Protein AF-A0A2P6NPF4-F1 (afdb_monomer_lite)

Sequence (353 aa):
FYSELFSVKCEAVARERENRRIGQKQPWHVKLVEGIIMFVGLVALVWFPLLILSSWAPNTPYYSNTSMVQIGFNTEYLWSGQTTNHVDSEAAVEDLRAMNVSTLLDSDSRQLIQRFWFDATSDTPWQPVNDGATSNITSLRTTITMARDGKLTAFPIITSSWDYRLDNVTINRFNQIIQNGYGRVAVNVVKKWVSVPTNGQITDAENPPAELLNATIYLTLQSRTVSVNNVTTGLRYWTLTDGADSTTGIKIFSFCTRVPIGFSAALASNGLVGLYLGIVLSIGRFLRLWVSAAISRIWLDDMPTVDKLMTMCEDIFIARQYNDLLLEEHLYNELIQLLRDPIRIIDITKKES

InterPro domains:
  IPR027272 Piezo family [PTHR13167] (1-351)
  IPR031334 Piezo non-specific cation channel, cap domain [PF12166] (100-350)
  IPR056770 Piezo, THU9 and anchor domain [PF24874] (2-54)

Organism: NCBI:txid1890364

Secondary structure (DSSP, 8-state):
-HHHHHHHHHHHHHHHHTTPPTTPPPPHHHHHHHHHHHHHHHHHHHHHHHHHHHHS--EEE---SEEEEEEEETTEEEEEEEE--EEETHHHHHHHHHTT-GGGS-TTGGGGEEEEE--SB-SS----S-TTGGG---EEEEEEEEE--TTT-S-SEEEEEEEEEPPHHHHHHHHHHHHHT-EEEEE----SEEEE-SSS--EE-SS--TTTTT--EEEEEEEEEEEETTEEEEEEEEEEEESS-SS---EEEEEEPEEE-THHHHHTTTHHHHHHHHHHHHHHHHHHHHHHHHHHHHHHHT-S--HHHHHHHHHHHHHHHTT-HHHHHHHHHHHHHHHH-HHHHHHHHSPP-

Radius of gyration: 41.21 Å; chains: 1; bounding box: 80×52×106 Å

Foldseek 3Di:
DLVLLVVLVVVLVVCVVVVDDPPDDDDPVVVVVVVVVVVVVLVCLLCVLVVCLVPVFPWAAFDFQKKKKFKDADPFTQAIWIDSAKDFAPVQLVVCVVVVNNVVDDPVQSRQKMKDFTWQWGPDFGDDPDPPVLPDRFKMKMKMWTATDPPQAPARIAIDIDIGGDDPVQSVVSSVCSVVQWDKGWDLHDQQEWEDERPRYIHGDDDDPPVPSDFTKMKIKDWDWDADPNDTDITIHITIAGPPDRGGTGMHMYGTDTGGDDPCSVCVPPNSVVVSCVSSVVVVVVVVVVVVVVVVCCLSNVQQASVVVSVLVVQLVVCVVVVVVVSNVVSVVVSVVCVVDSVSSNVVRDDDD

Structure (mmCIF, N/CA/C/O backbone):
data_AF-A0A2P6NPF4-F1
#
_entry.id   AF-A0A2P6NPF4-F1
#
loop_
_atom_site.group_PDB
_atom_site.id
_atom_site.type_symbol
_atom_site.label_atom_id
_atom_site.label_alt_id
_atom_site.label_comp_id
_atom_site.label_asym_id
_atom_site.label_entity_id
_atom_site.label_seq_id
_atom_site.pdbx_PDB_ins_code
_atom_site.Cartn_x
_atom_site.Cartn_y
_atom_site.Cartn_z
_atom_site.occupancy
_atom_site.B_iso_or_equiv
_atom_site.auth_seq_id
_atom_site.auth_comp_id
_atom_site.auth_asym_id
_atom_site.auth_atom_id
_atom_site.pdbx_PDB_model_num
ATOM 1 N N . PHE A 1 1 ? -24.527 14.353 44.025 1.00 84.81 1 PHE A N 1
ATOM 2 C CA . PHE A 1 1 ? -25.011 13.730 45.272 1.00 84.81 1 PHE A CA 1
ATOM 3 C C . PHE A 1 1 ? -26.498 13.430 45.172 1.00 84.81 1 PHE A C 1
ATOM 5 O O . PHE A 1 1 ? -26.816 12.263 45.036 1.00 84.81 1 PHE A O 1
ATOM 12 N N . TYR A 1 2 ? -27.385 14.434 45.092 1.00 88.50 2 TYR A N 1
ATOM 13 C CA . TYR A 1 2 ? -28.834 14.209 44.920 1.00 88.50 2 TYR A CA 1
ATOM 14 C C . TYR A 1 2 ? -29.197 13.260 43.759 1.00 88.50 2 TYR A C 1
ATOM 16 O O . TYR A 1 2 ? -30.029 12.382 43.927 1.00 88.50 2 TYR A O 1
ATOM 24 N N . SER A 1 3 ? -28.531 13.369 42.603 1.00 88.50 3 SER A N 1
ATOM 25 C CA . SER A 1 3 ? -28.753 12.464 41.459 1.00 88.50 3 SER A CA 1
ATOM 26 C C . SER A 1 3 ? -28.425 10.994 41.753 1.00 88.50 3 SER A C 1
ATOM 28 O O . SER A 1 3 ? -29.143 10.106 41.310 1.00 88.50 3 SER A O 1
ATOM 30 N N . GLU A 1 4 ? -27.351 10.741 42.503 1.00 89.06 4 GLU A N 1
ATOM 31 C CA . GLU A 1 4 ? -26.934 9.390 42.910 1.00 89.06 4 GLU A CA 1
ATOM 32 C C . GLU A 1 4 ? -27.927 8.839 43.933 1.00 89.06 4 GLU A C 1
ATOM 34 O O . GLU A 1 4 ? -28.444 7.738 43.794 1.00 89.06 4 GLU A O 1
ATOM 39 N N . LEU A 1 5 ? -28.285 9.683 44.901 1.00 90.00 5 LEU A N 1
ATOM 40 C CA . LEU A 1 5 ? -29.279 9.412 45.927 1.00 90.00 5 LEU A CA 1
ATOM 41 C C . LEU A 1 5 ? -30.638 9.016 45.325 1.00 90.00 5 LEU A C 1
ATOM 43 O O . LEU A 1 5 ? -31.280 8.057 45.754 1.00 90.00 5 LEU A O 1
ATOM 47 N N . PHE A 1 6 ? -31.042 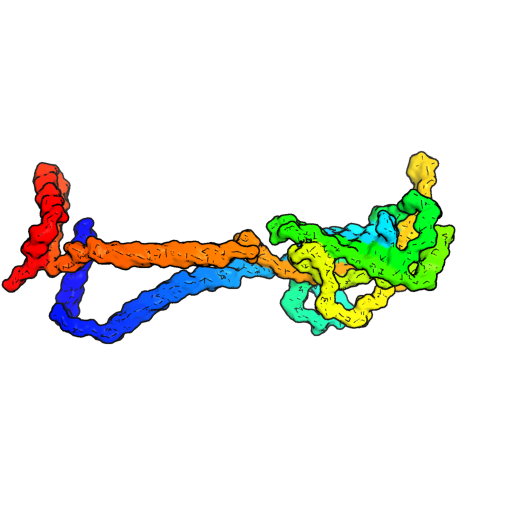9.733 44.277 1.00 91.19 6 PHE A N 1
ATOM 48 C CA . PHE A 1 6 ? -32.246 9.453 43.512 1.00 91.19 6 PHE A CA 1
ATOM 49 C C . PHE A 1 6 ? -32.154 8.118 42.763 1.00 91.19 6 PHE A C 1
ATOM 51 O O . PHE A 1 6 ? -33.113 7.350 42.789 1.00 91.19 6 PHE A O 1
ATOM 58 N N . SER A 1 7 ? -31.007 7.805 42.148 1.00 90.81 7 SER A N 1
ATOM 59 C CA . SER A 1 7 ? -30.781 6.506 41.497 1.00 90.81 7 SER A CA 1
ATOM 60 C C . SER A 1 7 ? -30.940 5.347 42.486 1.00 90.81 7 SER A C 1
ATOM 62 O O . SER A 1 7 ? -31.679 4.402 42.204 1.00 90.81 7 SER A O 1
ATOM 64 N N . VAL A 1 8 ? -30.340 5.455 43.679 1.00 90.12 8 VAL A N 1
ATOM 65 C CA . VAL A 1 8 ? -30.472 4.447 44.748 1.00 90.12 8 VAL A CA 1
ATOM 66 C C . VAL A 1 8 ? -31.928 4.320 45.204 1.00 90.12 8 VAL A C 1
ATOM 68 O O . VAL A 1 8 ? -32.435 3.208 45.361 1.00 90.12 8 VAL A O 1
ATOM 71 N N . LYS A 1 9 ? -32.656 5.436 45.352 1.00 90.69 9 LYS A N 1
ATOM 72 C CA . LYS A 1 9 ? -34.086 5.399 45.695 1.00 90.69 9 LYS A CA 1
ATOM 73 C C . LYS A 1 9 ? -34.925 4.725 44.609 1.00 90.69 9 LYS A C 1
ATOM 75 O O . LYS A 1 9 ? -35.793 3.913 44.929 1.00 90.69 9 LYS A O 1
ATOM 80 N N . CYS A 1 10 ? -34.677 5.021 43.335 1.00 90.44 10 CYS A N 1
ATOM 81 C CA . CYS A 1 10 ? -35.347 4.346 42.225 1.00 90.44 10 CYS A CA 1
ATOM 82 C C . CYS A 1 10 ? -35.093 2.836 42.249 1.00 90.44 10 CYS A C 1
ATOM 84 O O . CYS A 1 10 ? -36.029 2.064 42.041 1.00 90.44 10 CYS A O 1
ATOM 86 N N . GLU A 1 11 ? -33.864 2.412 42.542 1.00 87.88 11 GLU A N 1
ATOM 87 C CA . GLU A 1 11 ? -33.524 0.998 42.665 1.00 87.88 11 GLU A CA 1
ATOM 88 C C . GLU A 1 11 ? -34.214 0.339 43.870 1.00 87.88 11 GLU A C 1
ATOM 90 O O . GLU A 1 11 ? -34.773 -0.751 43.738 1.00 87.88 11 GLU A O 1
ATOM 95 N N . ALA A 1 12 ? -34.258 1.009 45.025 1.00 84.88 12 ALA A N 1
ATOM 96 C CA . ALA A 1 12 ? -34.979 0.531 46.204 1.00 84.88 12 ALA A CA 1
ATOM 97 C C . ALA A 1 12 ? -36.479 0.336 45.912 1.00 84.88 12 ALA A C 1
ATOM 99 O O . ALA A 1 12 ? -37.030 -0.734 46.175 1.00 84.88 12 ALA A O 1
ATOM 100 N N . VAL A 1 13 ? -37.120 1.321 45.274 1.00 87.50 13 VAL A N 1
ATOM 101 C CA . VAL A 1 13 ? -38.533 1.249 44.864 1.00 87.50 13 VAL A CA 1
ATOM 102 C C . VAL A 1 13 ? -38.763 0.154 43.817 1.00 87.50 13 VAL A C 1
ATOM 104 O O . VAL A 1 13 ? -39.783 -0.537 43.856 1.00 87.50 13 VAL A O 1
ATOM 107 N N . ALA A 1 14 ? -37.833 -0.040 42.878 1.00 86.38 14 ALA A N 1
ATOM 108 C CA . ALA A 1 14 ? -37.914 -1.125 41.903 1.00 86.38 14 ALA A CA 1
ATOM 109 C C . ALA A 1 14 ? -37.870 -2.500 42.592 1.00 86.38 14 ALA A C 1
ATOM 111 O O . ALA A 1 14 ? -38.716 -3.350 42.312 1.00 86.38 14 ALA A O 1
ATOM 112 N N . ARG A 1 15 ? -36.961 -2.694 43.560 1.00 82.38 15 ARG A N 1
ATOM 113 C CA . ARG A 1 15 ? -36.867 -3.931 44.359 1.00 82.38 15 ARG A CA 1
ATOM 114 C C . ARG A 1 15 ? -38.146 -4.199 45.164 1.00 82.38 15 ARG A C 1
ATOM 116 O O . ARG A 1 15 ? -38.573 -5.352 45.251 1.00 82.38 15 ARG A O 1
ATOM 123 N N . GLU A 1 16 ? -38.776 -3.157 45.712 1.00 83.44 16 GLU A N 1
ATOM 124 C CA . GLU A 1 16 ? -40.066 -3.268 46.410 1.00 83.44 16 GLU A CA 1
ATOM 125 C C . GLU A 1 16 ? -41.203 -3.682 45.468 1.00 83.44 16 GLU A C 1
ATOM 127 O O . GLU A 1 16 ? -41.960 -4.598 45.788 1.00 83.44 16 GLU A O 1
ATOM 132 N N . ARG A 1 17 ? -41.293 -3.080 44.274 1.00 85.12 17 ARG A N 1
ATOM 133 C CA . ARG A 1 17 ? -42.299 -3.447 43.258 1.00 85.12 17 ARG A CA 1
ATOM 134 C C . ARG A 1 17 ? -42.153 -4.886 42.776 1.00 85.12 17 ARG A C 1
ATOM 136 O O . ARG A 1 17 ? -43.154 -5.549 42.516 1.00 85.12 17 ARG A O 1
ATOM 143 N N . GLU A 1 18 ? -40.923 -5.377 42.676 1.00 81.00 18 GLU A N 1
ATOM 144 C CA . GLU A 1 18 ? -40.642 -6.767 42.315 1.00 81.00 18 GLU A CA 1
ATOM 145 C C . GLU A 1 18 ? -40.952 -7.765 43.449 1.00 81.00 18 GLU A C 1
ATOM 147 O O . GLU A 1 18 ? -40.857 -8.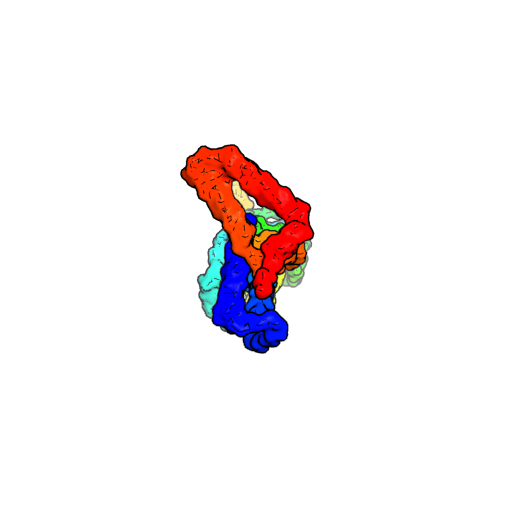975 43.233 1.00 81.00 18 GLU A O 1
ATOM 152 N N . ASN A 1 19 ? -41.337 -7.300 44.649 1.00 79.75 19 ASN A N 1
ATOM 153 C CA . ASN A 1 19 ? -41.603 -8.123 45.838 1.00 79.75 19 ASN A CA 1
ATOM 154 C C . ASN A 1 19 ? -40.461 -9.103 46.182 1.00 79.75 19 ASN A C 1
ATOM 156 O O . ASN A 1 19 ? -40.676 -10.156 46.800 1.00 79.75 19 ASN A O 1
ATOM 160 N N . ARG A 1 20 ? -39.222 -8.781 45.792 1.00 73.50 20 ARG A N 1
ATOM 161 C CA . ARG A 1 20 ? -38.070 -9.650 46.042 1.00 73.50 20 ARG A CA 1
ATOM 162 C C . ARG A 1 20 ? -37.523 -9.394 47.435 1.00 73.50 20 ARG A C 1
ATOM 164 O O . ARG A 1 20 ? -37.142 -8.281 47.782 1.00 73.50 20 ARG A O 1
ATOM 171 N N . ARG A 1 21 ? -37.453 -10.447 48.250 1.00 73.75 21 ARG A N 1
ATOM 172 C CA . ARG A 1 21 ? -36.830 -10.376 49.579 1.00 73.75 21 ARG A CA 1
ATOM 173 C C . ARG A 1 21 ? -35.310 -10.439 49.452 1.00 73.75 21 ARG A C 1
ATOM 175 O O . ARG A 1 21 ? -34.782 -11.196 48.633 1.00 73.75 21 ARG A O 1
ATOM 182 N N . ILE A 1 22 ? -34.614 -9.697 50.312 1.00 70.25 22 ILE A N 1
ATOM 183 C CA . ILE A 1 22 ? -33.157 -9.788 50.464 1.00 70.25 22 ILE A CA 1
ATOM 184 C C . ILE A 1 22 ? -32.799 -11.254 50.760 1.00 70.25 22 ILE A C 1
ATOM 186 O O . ILE A 1 22 ? -33.413 -11.889 51.616 1.00 70.25 22 ILE A O 1
ATOM 190 N N . GLY A 1 23 ? -31.859 -11.813 49.995 1.00 75.88 23 GLY A N 1
ATOM 191 C CA . GLY A 1 23 ? -31.456 -13.223 50.083 1.00 75.88 23 GLY A CA 1
ATOM 192 C C . GLY A 1 23 ? -32.152 -14.181 49.104 1.00 75.88 23 GLY A C 1
ATOM 193 O O . GLY A 1 23 ? -31.780 -15.351 49.038 1.00 75.88 23 GLY A O 1
ATOM 194 N N . GLN A 1 24 ? -33.120 -13.728 48.298 1.00 83.69 24 GLN A N 1
ATOM 195 C CA . GLN A 1 24 ? -33.714 -14.572 47.253 1.00 83.69 24 GLN A CA 1
ATOM 196 C C . GLN A 1 24 ? -32.767 -14.784 46.062 1.00 83.69 24 GLN A C 1
ATOM 198 O O . GLN A 1 24 ? -32.178 -13.843 45.525 1.00 83.69 24 GLN A O 1
ATOM 203 N N . LYS A 1 25 ? -32.686 -16.031 45.579 1.00 82.19 25 LYS A N 1
ATOM 204 C CA . LYS A 1 25 ? -31.874 -16.405 44.412 1.00 82.19 25 LYS A CA 1
ATOM 205 C C . LYS A 1 25 ? -32.274 -15.582 43.181 1.00 82.19 25 LYS A C 1
ATOM 207 O O . LYS A 1 25 ? -33.440 -15.552 42.798 1.00 82.19 25 LYS A O 1
ATOM 212 N N . GLN A 1 26 ? -31.296 -14.944 42.536 1.00 84.31 26 GLN A N 1
ATOM 213 C CA . GLN A 1 26 ? -31.484 -14.333 41.218 1.00 84.31 26 GLN A CA 1
ATOM 214 C C . GLN A 1 26 ? -31.850 -15.381 40.163 1.00 84.31 26 GLN A C 1
ATOM 216 O O . GLN A 1 26 ? -31.197 -16.432 40.106 1.00 84.31 26 GLN A O 1
ATOM 221 N N . PRO A 1 27 ? -32.876 -15.112 39.336 1.00 87.38 27 PRO A N 1
ATOM 222 C CA . PRO A 1 27 ? -33.282 -16.034 38.295 1.00 87.38 27 PRO A CA 1
ATOM 223 C C . PRO A 1 27 ? -32.150 -16.218 37.283 1.00 87.38 27 PRO A C 1
ATOM 225 O O . PRO A 1 27 ? -31.410 -15.290 36.958 1.00 87.38 27 PRO A O 1
ATOM 228 N N . TRP A 1 28 ? -32.000 -17.449 36.801 1.00 89.94 28 TRP A N 1
ATOM 229 C CA . TRP A 1 28 ? -30.848 -17.843 35.989 1.00 89.94 28 TRP A CA 1
ATOM 230 C C . TRP A 1 28 ? -30.770 -17.084 34.655 1.00 89.94 28 TRP A C 1
ATOM 232 O O . TRP A 1 28 ? -29.673 -16.760 34.210 1.00 89.94 28 TRP A O 1
ATOM 242 N N . HIS A 1 29 ? -31.919 -16.765 34.050 1.00 90.44 29 HIS A N 1
ATOM 243 C CA . HIS A 1 29 ? -31.984 -16.085 32.758 1.00 90.44 29 HIS A CA 1
ATOM 244 C C . HIS A 1 29 ? -31.467 -14.646 32.837 1.00 90.44 29 HIS A C 1
ATOM 246 O O . HIS A 1 29 ? -30.780 -14.220 31.921 1.00 90.44 29 HIS A O 1
ATOM 252 N N . VAL A 1 30 ? -31.707 -13.925 33.940 1.00 89.50 30 VAL A N 1
ATOM 253 C CA . VAL A 1 30 ? -31.175 -12.561 34.127 1.00 89.50 30 VAL A CA 1
ATOM 254 C C . VAL A 1 30 ? -29.649 -12.587 34.150 1.00 89.50 30 VAL A C 1
ATOM 256 O O . VAL A 1 30 ? -29.017 -11.844 33.409 1.00 89.50 30 VAL A O 1
ATOM 259 N N . LYS A 1 31 ? -29.056 -13.520 34.907 1.00 91.31 31 LYS A N 1
ATOM 260 C CA . LYS A 1 31 ? -27.593 -13.687 34.960 1.00 91.31 31 LYS A CA 1
ATOM 261 C C . LYS A 1 31 ? -27.002 -14.039 33.599 1.00 91.31 31 LYS A C 1
ATOM 263 O O . LYS A 1 31 ? -25.938 -13.550 33.235 1.00 91.31 31 LYS A O 1
ATOM 268 N N . LEU A 1 32 ? -27.686 -14.916 32.866 1.00 94.44 32 LEU A N 1
ATOM 269 C CA . LEU A 1 32 ? -27.259 -15.335 31.538 1.00 94.44 32 LEU A CA 1
ATOM 270 C C . LEU A 1 32 ? -27.321 -14.165 30.549 1.00 94.44 32 LEU A C 1
ATOM 272 O O . LEU A 1 32 ? -26.357 -13.936 29.830 1.00 94.44 32 LEU A O 1
ATOM 276 N N . VAL A 1 33 ? -28.420 -13.410 30.534 1.00 95.75 33 VAL A N 1
ATOM 277 C CA . VAL A 1 33 ? -28.603 -12.264 29.634 1.00 95.75 33 VAL A CA 1
ATOM 278 C C . VAL A 1 33 ? -27.583 -11.167 29.936 1.00 95.75 33 VAL A C 1
ATOM 280 O O . VAL A 1 33 ? -26.914 -10.709 29.016 1.00 95.75 33 VAL A O 1
ATOM 283 N N . GLU A 1 34 ? -27.402 -10.796 31.203 1.00 93.31 34 GLU A N 1
ATOM 284 C CA . GLU A 1 34 ? -26.420 -9.785 31.614 1.00 93.31 34 GLU A CA 1
ATOM 285 C C . GLU A 1 34 ? -24.989 -10.201 31.238 1.00 93.31 34 GLU A C 1
ATOM 287 O O . GLU A 1 34 ? -24.247 -9.430 30.624 1.00 93.31 34 GLU A O 1
ATOM 292 N N . GLY A 1 35 ? -24.625 -11.458 31.516 1.00 93.69 35 GLY A N 1
ATOM 293 C CA . GLY A 1 35 ? -23.322 -12.009 31.152 1.00 93.69 35 GLY A CA 1
ATOM 294 C C . GLY A 1 35 ? -23.091 -12.059 29.640 1.00 93.69 35 GLY A C 1
ATOM 295 O O . GLY A 1 35 ? -22.015 -11.685 29.177 1.00 93.69 35 GLY A O 1
ATOM 296 N N . ILE A 1 36 ? -24.096 -12.470 28.857 1.00 95.81 36 ILE A N 1
ATOM 297 C CA . ILE A 1 36 ? -24.011 -12.508 27.390 1.00 95.81 36 ILE A CA 1
ATOM 298 C C . ILE A 1 36 ? -23.879 -11.097 26.821 1.00 95.81 36 ILE A C 1
ATOM 300 O O . ILE A 1 36 ? -23.032 -10.885 25.958 1.00 95.81 36 ILE A O 1
ATOM 304 N N . ILE A 1 37 ? -24.666 -10.129 27.298 1.00 96.00 37 ILE A N 1
ATOM 305 C CA . ILE A 1 37 ? -24.588 -8.740 26.827 1.00 96.00 37 ILE A CA 1
ATOM 306 C C . ILE A 1 37 ? -23.194 -8.167 27.099 1.00 96.00 37 ILE A C 1
ATOM 308 O O . ILE A 1 37 ? -22.587 -7.592 26.196 1.00 96.00 37 ILE A O 1
ATOM 312 N N . MET A 1 38 ? -22.655 -8.370 28.306 1.00 92.50 38 MET A N 1
ATOM 313 C CA . MET A 1 38 ? -21.313 -7.897 28.653 1.00 92.50 38 MET A CA 1
ATOM 314 C C . MET A 1 38 ? -20.233 -8.576 27.800 1.00 92.50 38 MET A C 1
ATOM 316 O O . MET A 1 38 ? -19.356 -7.903 27.257 1.00 92.50 38 MET A O 1
ATOM 320 N N . PHE A 1 39 ? -20.331 -9.894 27.611 1.00 93.56 39 PHE A N 1
ATOM 321 C CA . PHE A 1 39 ? -19.387 -10.656 26.798 1.00 93.56 39 PHE A CA 1
ATOM 322 C C . PHE A 1 39 ? -19.419 -10.239 25.323 1.00 93.56 39 PHE A C 1
ATOM 324 O O . PHE A 1 39 ? -18.374 -9.957 24.742 1.00 93.56 39 PHE A O 1
ATOM 331 N N . VAL A 1 40 ? -20.607 -10.152 24.720 1.00 95.06 40 VAL A N 1
ATOM 332 C CA . VAL A 1 40 ? -20.777 -9.719 23.326 1.00 95.06 40 VAL A CA 1
ATOM 333 C C . VAL A 1 40 ? -20.305 -8.280 23.153 1.00 95.06 40 VAL A C 1
ATOM 335 O O . VAL A 1 40 ? -19.622 -7.994 22.175 1.00 95.06 40 VAL A O 1
ATOM 338 N N . GLY A 1 41 ? -20.592 -7.393 24.110 1.00 92.56 41 GLY A N 1
ATOM 339 C CA . GLY A 1 41 ? -20.083 -6.023 24.109 1.00 92.56 41 GLY A CA 1
ATOM 340 C C . GLY A 1 41 ? -18.554 -5.971 24.103 1.00 92.56 41 GLY A C 1
ATOM 341 O O . GLY A 1 41 ? -17.968 -5.249 23.300 1.00 92.56 41 GLY A O 1
ATOM 342 N N . LEU A 1 42 ? -17.895 -6.786 24.932 1.00 90.81 42 LEU A N 1
ATOM 343 C CA . LEU A 1 42 ? -16.434 -6.867 24.982 1.00 90.81 42 LEU A CA 1
ATOM 344 C C . LEU A 1 42 ? -15.845 -7.456 23.693 1.00 90.81 42 LEU A C 1
ATOM 346 O O . LEU A 1 42 ? -14.880 -6.912 23.159 1.00 90.81 42 LEU A O 1
ATOM 350 N N . VAL A 1 43 ? -16.432 -8.531 23.160 1.00 91.25 43 VAL A N 1
ATOM 351 C CA . VAL A 1 43 ? -15.995 -9.133 21.890 1.00 91.25 43 VAL A CA 1
ATOM 352 C C . VAL A 1 43 ? -16.155 -8.142 20.744 1.00 91.25 43 VAL A C 1
ATOM 354 O O . VAL A 1 43 ? -15.207 -7.937 19.988 1.00 91.25 43 VAL A O 1
ATOM 357 N N . ALA A 1 44 ? -17.313 -7.485 20.642 1.00 90.50 44 ALA A N 1
ATOM 358 C CA . ALA A 1 44 ? -17.565 -6.460 19.638 1.00 90.50 44 ALA A CA 1
ATOM 359 C C . ALA A 1 44 ? -16.537 -5.335 19.746 1.00 90.50 44 ALA A C 1
ATOM 361 O O . ALA A 1 44 ? -15.996 -4.906 18.739 1.00 90.50 44 ALA A O 1
ATOM 362 N N . LEU A 1 45 ? -16.189 -4.911 20.954 1.00 88.19 45 LEU A N 1
ATOM 363 C CA . LEU A 1 45 ? -15.211 -3.856 21.171 1.00 88.19 45 LEU A CA 1
ATOM 364 C C . LEU A 1 45 ? -13.791 -4.239 20.717 1.00 88.19 45 LEU A C 1
ATOM 366 O O . LEU A 1 45 ? -13.054 -3.387 20.225 1.00 88.19 45 LEU A O 1
ATOM 370 N N . VAL A 1 46 ? -13.408 -5.509 20.859 1.00 88.00 46 VAL A N 1
ATOM 371 C CA . VAL A 1 46 ? -12.108 -6.020 20.394 1.00 88.00 46 VAL A CA 1
ATOM 372 C C . VAL A 1 46 ? -12.113 -6.255 18.878 1.00 88.00 46 VAL A C 1
ATOM 374 O O . VAL A 1 46 ? -11.130 -5.967 18.201 1.00 88.00 46 VAL A O 1
ATOM 377 N N . TRP A 1 47 ? -13.217 -6.753 18.320 1.00 86.50 47 TRP A N 1
ATOM 378 C CA . TRP A 1 47 ? -13.312 -7.136 16.906 1.00 86.50 47 TRP A CA 1
ATOM 379 C C . TRP A 1 47 ? -13.696 -5.991 15.971 1.00 86.50 47 TRP A C 1
ATOM 381 O O . TRP A 1 47 ? -13.275 -5.975 14.817 1.00 86.50 47 TRP A O 1
ATOM 391 N N . PHE A 1 48 ? -14.479 -5.023 16.437 1.00 86.50 48 PHE A N 1
ATOM 392 C CA . PHE A 1 48 ? -14.953 -3.905 15.625 1.00 86.50 48 PHE A CA 1
ATOM 393 C C . PHE A 1 48 ? -13.806 -3.083 15.011 1.00 86.50 48 PHE A C 1
ATOM 395 O O . PHE A 1 48 ? -13.854 -2.829 13.806 1.00 86.50 48 PHE A O 1
ATOM 402 N N . PRO A 1 49 ? -12.723 -2.749 15.745 1.00 82.06 49 PRO A N 1
ATOM 403 C CA . PRO A 1 49 ? -11.551 -2.118 15.142 1.00 82.06 49 PRO A CA 1
ATOM 404 C C . PRO A 1 49 ? -10.910 -2.976 14.044 1.00 82.06 49 PRO A C 1
ATOM 406 O O . PRO A 1 49 ? -10.525 -2.451 13.004 1.00 82.06 49 PRO A O 1
ATOM 409 N N . LEU A 1 50 ? -10.834 -4.297 14.236 1.00 80.31 50 LEU A N 1
ATOM 410 C CA . LEU A 1 50 ? -10.291 -5.231 13.244 1.00 80.31 50 LEU A CA 1
ATOM 411 C C . LEU A 1 50 ? -11.133 -5.263 11.961 1.00 80.31 50 LEU A C 1
ATOM 413 O O . LEU A 1 50 ? -10.567 -5.228 10.872 1.00 80.31 50 LEU A O 1
ATOM 417 N N . LEU A 1 51 ? -12.464 -5.272 12.084 1.00 80.19 51 LEU A N 1
ATOM 418 C CA . LEU A 1 51 ? -13.385 -5.263 10.941 1.00 80.19 51 LEU A CA 1
ATOM 419 C C . LEU A 1 51 ? -13.284 -3.980 10.111 1.00 80.19 51 LEU A C 1
ATOM 421 O O . LEU A 1 51 ? -13.332 -4.028 8.881 1.00 80.19 51 LEU A O 1
ATOM 425 N N . ILE A 1 52 ? -13.122 -2.830 10.770 1.00 77.31 52 ILE A N 1
ATOM 426 C CA . ILE A 1 52 ? -12.921 -1.556 10.071 1.00 77.31 52 ILE A CA 1
ATOM 427 C C . ILE A 1 52 ? -11.576 -1.560 9.344 1.00 77.31 52 ILE A C 1
ATOM 429 O O . ILE A 1 52 ? -11.509 -1.173 8.180 1.00 77.31 52 ILE A O 1
ATOM 433 N N . LEU A 1 53 ? -10.510 -2.030 9.997 1.00 73.19 53 LEU A N 1
ATOM 434 C CA . LEU A 1 53 ? -9.174 -2.057 9.402 1.00 73.19 53 LEU A CA 1
ATOM 435 C C . LEU A 1 53 ? -9.072 -3.027 8.215 1.00 73.19 53 LEU A C 1
ATOM 437 O O . LEU A 1 53 ? -8.358 -2.723 7.263 1.00 73.19 53 LEU A O 1
ATOM 441 N N . SER A 1 54 ? -9.788 -4.157 8.234 1.00 70.94 54 SER A N 1
ATOM 442 C CA . SER A 1 54 ? -9.808 -5.098 7.106 1.00 70.94 54 SER A CA 1
ATOM 443 C C . SER A 1 54 ? -10.652 -4.610 5.926 1.00 70.94 54 SER A C 1
ATOM 445 O O . SER A 1 54 ? -10.337 -4.933 4.783 1.00 70.94 54 SER A O 1
ATOM 447 N N . SER A 1 55 ? -11.701 -3.823 6.184 1.00 68.12 55 SER A N 1
ATOM 448 C CA . SER A 1 55 ? -12.657 -3.393 5.153 1.00 68.12 55 SER A CA 1
ATOM 449 C C . SER A 1 55 ? -12.337 -2.020 4.543 1.00 68.12 55 SER A C 1
ATOM 451 O O . SER A 1 55 ? -12.779 -1.735 3.434 1.00 68.12 55 SER A O 1
ATOM 453 N N . TRP A 1 56 ? -11.576 -1.158 5.232 1.00 61.47 56 TRP A N 1
ATOM 454 C CA . TRP A 1 56 ? -11.296 0.227 4.802 1.00 61.47 56 TRP A CA 1
ATOM 455 C C . TRP A 1 56 ? -9.984 0.393 4.010 1.00 61.47 56 TRP A C 1
ATOM 457 O O . TRP A 1 56 ? -9.560 1.512 3.750 1.00 61.47 56 TRP A O 1
ATOM 467 N N . ALA A 1 57 ? -9.301 -0.676 3.601 1.00 64.88 57 ALA A N 1
ATOM 468 C CA . ALA A 1 57 ? -8.086 -0.560 2.787 1.00 64.88 57 ALA A CA 1
ATOM 469 C C . ALA A 1 57 ? -8.370 -0.920 1.316 1.00 64.88 57 ALA A C 1
ATOM 471 O O . ALA A 1 57 ? -8.045 -2.033 0.895 1.00 64.88 57 ALA A O 1
ATOM 472 N N . PRO A 1 58 ? -8.986 -0.025 0.511 1.00 64.31 58 PRO A N 1
ATOM 473 C CA . PRO A 1 58 ? -9.084 -0.253 -0.919 1.00 64.31 58 PRO A CA 1
ATOM 474 C C . PRO A 1 58 ? -7.665 -0.293 -1.482 1.00 64.31 58 PRO A C 1
ATOM 476 O O . PRO A 1 58 ? -6.914 0.680 -1.416 1.00 64.31 58 PRO A O 1
ATOM 479 N N . ASN A 1 59 ? -7.291 -1.452 -2.002 1.00 74.38 59 ASN A N 1
ATOM 480 C CA . ASN A 1 59 ? -6.016 -1.650 -2.660 1.00 74.38 59 ASN A CA 1
ATOM 481 C C . ASN A 1 59 ? -6.193 -1.261 -4.125 1.00 74.38 59 ASN A C 1
ATOM 483 O O . ASN A 1 59 ? -6.896 -1.948 -4.866 1.00 74.38 59 ASN A O 1
ATOM 487 N N . THR A 1 60 ? -5.576 -0.162 -4.546 1.00 78.38 60 THR A N 1
ATOM 488 C CA . THR A 1 60 ? -5.655 0.290 -5.938 1.00 78.38 60 THR A CA 1
ATOM 489 C C . THR A 1 60 ? -4.449 -0.192 -6.733 1.00 78.38 60 THR A C 1
ATOM 491 O O . THR A 1 60 ? -3.350 -0.269 -6.173 1.00 78.38 60 THR A O 1
ATOM 494 N N . PRO A 1 61 ? -4.616 -0.501 -8.032 1.00 83.31 61 PRO A N 1
ATOM 495 C CA . PRO A 1 61 ? -3.489 -0.733 -8.926 1.00 83.31 61 PRO A CA 1
ATOM 496 C C . PRO A 1 61 ? -2.520 0.449 -8.890 1.00 83.31 61 PRO A C 1
ATOM 498 O O . PRO A 1 61 ? -2.943 1.606 -8.929 1.00 83.31 61 PRO A O 1
ATOM 501 N N . TYR A 1 62 ? -1.225 0.160 -8.797 1.00 86.19 62 TYR A N 1
ATOM 502 C CA . TYR A 1 62 ? -0.190 1.185 -8.761 1.00 86.19 62 TYR A CA 1
ATOM 503 C C . TYR A 1 62 ? 0.559 1.253 -10.089 1.00 86.19 62 TYR A C 1
ATOM 505 O O . TYR A 1 62 ? 1.551 0.553 -10.312 1.00 86.19 62 TYR A O 1
ATOM 513 N N . TYR A 1 63 ? 0.040 2.089 -10.981 1.00 86.62 63 TYR A N 1
ATOM 514 C CA . TYR A 1 63 ? 0.550 2.255 -12.335 1.00 86.62 63 TYR A CA 1
ATOM 515 C C . TYR A 1 63 ? 1.803 3.130 -12.403 1.00 86.62 63 TYR A C 1
ATOM 517 O O . TYR A 1 63 ? 2.090 3.929 -11.507 1.00 86.62 63 TYR A O 1
ATOM 525 N N . SER A 1 64 ? 2.550 2.969 -13.494 1.00 88.25 64 SER A N 1
ATOM 526 C CA . SER A 1 64 ? 3.675 3.837 -13.834 1.00 88.25 64 SER A CA 1
ATOM 527 C C . SER A 1 64 ? 3.216 4.932 -14.785 1.00 88.25 64 SER A C 1
ATOM 529 O O . SER A 1 64 ? 2.469 4.678 -15.720 1.00 88.25 64 SER A O 1
ATOM 531 N N . ASN A 1 65 ? 3.669 6.160 -14.554 1.00 89.19 65 ASN A N 1
ATOM 532 C CA . ASN A 1 65 ? 3.318 7.300 -15.403 1.00 89.19 65 ASN A CA 1
ATOM 533 C C . ASN A 1 65 ? 4.248 7.386 -16.613 1.00 89.19 65 ASN A C 1
ATOM 535 O O . ASN A 1 65 ? 3.849 7.827 -17.690 1.00 89.19 65 ASN A O 1
ATOM 539 N N . THR A 1 66 ? 5.509 6.996 -16.421 1.00 89.94 66 THR A N 1
ATOM 540 C CA . THR A 1 66 ? 6.523 7.033 -17.470 1.00 89.94 66 THR A CA 1
ATOM 541 C C . THR A 1 66 ? 7.314 5.737 -17.489 1.00 89.94 66 THR A C 1
ATOM 543 O O . THR A 1 66 ? 7.578 5.122 -16.450 1.00 89.94 66 THR A O 1
ATOM 546 N N . SER A 1 67 ? 7.702 5.325 -18.690 1.00 92.38 67 SER A N 1
ATOM 547 C CA . SER A 1 67 ? 8.623 4.219 -18.898 1.00 92.38 67 SER A CA 1
ATOM 548 C C . SER A 1 67 ? 9.729 4.654 -19.848 1.00 92.38 67 SER A C 1
ATOM 550 O O . SER A 1 67 ? 9.497 5.390 -20.807 1.00 92.38 67 SER A O 1
ATOM 552 N N . MET A 1 68 ? 10.945 4.218 -19.557 1.00 92.62 68 MET A N 1
ATOM 553 C CA . MET A 1 68 ? 12.121 4.435 -20.377 1.00 92.62 68 MET A CA 1
ATOM 554 C C . MET A 1 68 ? 12.778 3.092 -20.640 1.00 92.62 68 MET A C 1
ATOM 556 O O . MET A 1 68 ? 13.012 2.315 -19.714 1.00 92.62 68 MET A O 1
ATOM 560 N N . VAL A 1 69 ? 13.096 2.833 -21.899 1.00 91.56 69 VAL A N 1
ATOM 561 C CA . VAL A 1 69 ? 13.790 1.623 -22.322 1.00 91.56 69 VAL A CA 1
ATOM 562 C C . VAL A 1 69 ? 15.048 2.050 -23.052 1.00 91.56 69 VAL A C 1
ATOM 564 O O . VAL A 1 69 ? 15.005 2.872 -23.963 1.00 91.56 69 VAL A O 1
ATOM 567 N N . GLN A 1 70 ? 16.178 1.497 -22.635 1.00 91.62 70 GLN A N 1
ATOM 568 C CA . GLN A 1 70 ? 17.484 1.803 -23.198 1.00 91.62 70 GLN A CA 1
ATOM 569 C C . GLN A 1 70 ? 18.162 0.503 -23.598 1.00 91.62 70 GLN A C 1
ATOM 571 O O . GLN A 1 70 ? 18.232 -0.431 -22.803 1.00 91.62 70 GLN A O 1
ATOM 576 N N . ILE A 1 71 ? 18.663 0.449 -24.826 1.00 90.12 71 ILE A N 1
ATOM 577 C CA . ILE A 1 71 ? 19.396 -0.692 -25.366 1.00 90.12 71 ILE A CA 1
ATOM 578 C C . ILE A 1 71 ? 20.772 -0.191 -25.756 1.00 90.12 71 ILE A C 1
ATOM 580 O O . ILE A 1 71 ? 20.907 0.758 -26.531 1.00 90.12 71 ILE A O 1
ATOM 584 N N . GLY A 1 72 ? 21.800 -0.831 -25.225 1.00 88.12 72 GLY A N 1
ATOM 585 C CA . GLY A 1 72 ? 23.169 -0.389 -25.405 1.00 88.12 72 GLY A CA 1
ATOM 586 C C . GLY A 1 72 ? 24.176 -1.512 -25.273 1.00 88.12 72 GLY A C 1
ATOM 587 O O . GLY A 1 72 ? 23.834 -2.664 -25.017 1.00 88.12 72 GLY A O 1
ATOM 588 N N . PHE A 1 73 ? 25.438 -1.154 -25.440 1.00 84.44 73 PHE A N 1
ATOM 589 C CA . PHE A 1 73 ? 26.580 -2.012 -25.157 1.00 84.44 73 PHE A CA 1
ATOM 590 C C . PHE A 1 73 ? 27.607 -1.191 -24.380 1.00 84.44 73 PHE A C 1
ATOM 592 O O . PHE A 1 73 ? 27.786 -0.002 -24.638 1.00 84.44 73 PHE A O 1
ATOM 599 N N . ASN A 1 74 ? 28.295 -1.819 -23.426 1.00 79.62 74 ASN A N 1
ATOM 600 C CA . ASN A 1 74 ? 29.251 -1.144 -22.545 1.00 79.62 74 ASN A CA 1
ATOM 601 C C . ASN A 1 74 ? 28.640 0.110 -21.879 1.00 79.62 74 ASN A C 1
ATOM 603 O O . ASN A 1 74 ? 27.794 -0.016 -20.995 1.00 79.62 74 ASN A O 1
ATOM 607 N N . THR A 1 75 ? 29.068 1.303 -22.298 1.00 75.69 75 THR A N 1
ATOM 608 C CA . THR A 1 75 ? 28.607 2.612 -21.805 1.00 75.69 75 THR A CA 1
ATOM 609 C C . THR A 1 75 ? 27.813 3.405 -22.846 1.00 75.69 75 THR A C 1
ATOM 611 O O . THR A 1 75 ? 27.411 4.531 -22.568 1.00 75.69 75 THR A O 1
ATOM 614 N N . GLU A 1 76 ? 27.610 2.857 -24.046 1.00 80.69 76 GLU A N 1
ATOM 615 C CA . GLU A 1 76 ? 26.917 3.525 -25.147 1.00 80.69 76 GLU A CA 1
ATOM 616 C C . GLU A 1 76 ? 25.495 2.988 -25.310 1.00 80.69 76 GLU A C 1
ATOM 618 O O . GLU A 1 76 ? 25.252 1.784 -25.212 1.00 80.69 76 GLU A O 1
ATOM 623 N N . TYR A 1 77 ? 24.559 3.882 -25.626 1.00 84.62 77 TYR A N 1
ATOM 624 C CA . TYR A 1 77 ? 23.186 3.522 -25.965 1.00 84.62 77 TYR A CA 1
ATOM 625 C C . TYR A 1 77 ? 23.008 3.557 -27.481 1.00 84.62 77 TYR A C 1
ATOM 627 O O . TYR A 1 77 ? 23.273 4.56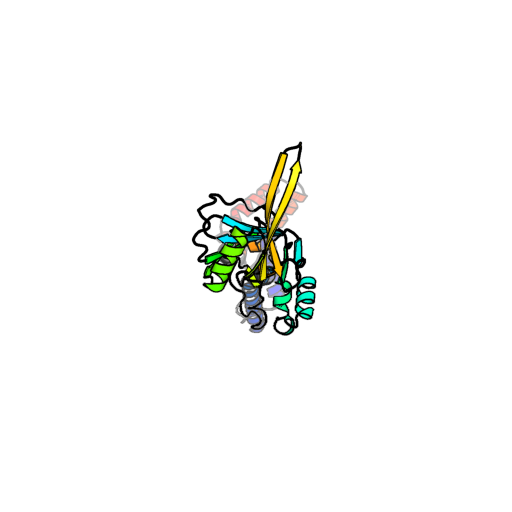7 -28.132 1.00 84.62 77 TYR A O 1
ATOM 635 N N . LEU A 1 78 ? 22.555 2.439 -28.041 1.00 86.44 78 LEU A N 1
ATOM 636 C CA . LEU A 1 78 ? 22.171 2.331 -29.445 1.00 86.44 78 LEU A CA 1
ATOM 637 C C . LEU A 1 78 ? 20.805 2.985 -29.652 1.00 86.44 78 LEU A C 1
ATOM 639 O O . LEU A 1 78 ? 20.627 3.791 -30.561 1.00 86.44 78 LEU A O 1
ATOM 643 N N . TRP A 1 79 ? 19.854 2.638 -28.785 1.00 89.75 79 TRP A N 1
ATOM 644 C CA . TRP A 1 79 ? 18.483 3.125 -28.827 1.00 89.75 79 TRP A CA 1
ATOM 645 C C . TRP A 1 79 ? 18.013 3.474 -27.417 1.00 89.75 79 TRP A C 1
ATOM 647 O O . TRP A 1 79 ? 18.254 2.726 -26.467 1.00 89.75 79 TRP A O 1
ATOM 657 N N . SER A 1 80 ? 17.333 4.606 -27.291 1.00 91.00 80 SER A N 1
ATOM 658 C CA . SER A 1 80 ? 16.668 5.038 -26.068 1.00 91.00 80 SER A CA 1
ATOM 659 C C . SER A 1 80 ? 15.291 5.559 -26.441 1.00 91.00 80 SER A C 1
ATOM 661 O O . SER A 1 80 ? 15.192 6.439 -27.292 1.00 91.00 80 SER A O 1
ATOM 663 N N . GLY A 1 81 ? 14.257 5.028 -25.800 1.00 90.88 81 GLY A N 1
ATOM 664 C CA . GLY A 1 81 ? 12.888 5.503 -25.946 1.00 90.88 81 GLY A CA 1
ATOM 665 C C . GLY A 1 81 ? 12.290 5.792 -24.581 1.00 90.88 81 GLY A C 1
ATOM 666 O O . GLY A 1 81 ? 12.249 4.910 -23.719 1.00 90.88 81 GLY A O 1
ATOM 667 N N . GLN A 1 82 ? 11.822 7.016 -24.380 1.00 91.94 82 GLN A N 1
ATOM 668 C CA . GLN A 1 82 ? 11.034 7.414 -23.227 1.00 91.94 82 GLN A CA 1
ATOM 669 C C . GLN A 1 82 ? 9.599 7.688 -23.662 1.00 91.94 82 GLN A C 1
ATOM 671 O O . GLN A 1 82 ? 9.339 8.399 -24.625 1.00 91.94 82 GLN A O 1
ATOM 676 N N . THR A 1 83 ? 8.646 7.142 -22.915 1.00 90.06 83 THR A N 1
ATOM 677 C CA . THR A 1 83 ? 7.229 7.299 -23.218 1.00 90.06 83 THR A CA 1
ATOM 678 C C . THR A 1 83 ? 6.436 7.633 -21.959 1.00 90.06 83 THR A C 1
ATOM 680 O O . THR A 1 83 ? 6.632 7.052 -20.889 1.00 90.06 83 THR A O 1
ATOM 683 N N . THR A 1 84 ? 5.534 8.602 -22.084 1.00 89.06 84 THR A N 1
ATOM 684 C CA . THR A 1 84 ? 4.462 8.897 -21.108 1.00 89.06 84 THR A CA 1
ATOM 685 C C . THR A 1 84 ? 3.141 8.265 -21.526 1.00 89.06 84 THR A C 1
ATOM 687 O O . THR A 1 84 ? 2.096 8.465 -20.917 1.00 89.06 84 THR A O 1
ATOM 690 N N . ASN A 1 85 ? 3.192 7.556 -22.635 1.00 86.06 85 ASN A N 1
ATOM 691 C CA . ASN A 1 85 ? 2.103 7.261 -23.515 1.00 86.06 85 ASN A CA 1
ATOM 692 C C . ASN A 1 85 ? 1.723 5.812 -23.157 1.00 86.06 85 ASN A C 1
ATOM 694 O O . ASN A 1 85 ? 2.411 4.853 -23.526 1.00 86.06 85 ASN A O 1
ATOM 698 N N . HIS A 1 86 ? 0.708 5.683 -22.294 1.00 88.38 86 HIS A N 1
ATOM 699 C CA . HIS A 1 86 ? 0.274 4.417 -21.701 1.00 88.38 86 HIS A CA 1
ATOM 700 C C . HIS A 1 86 ? -1.249 4.247 -21.696 1.00 88.38 86 HIS A C 1
ATOM 702 O O . HIS A 1 86 ? -2.006 5.215 -21.734 1.00 88.38 86 HIS A O 1
ATOM 708 N N . VAL A 1 87 ? -1.684 2.987 -21.729 1.00 87.56 87 VAL A N 1
ATOM 709 C CA . VAL A 1 87 ? -3.087 2.580 -21.603 1.00 87.56 87 VAL A CA 1
ATOM 710 C C . VAL A 1 87 ? -3.185 1.601 -20.443 1.00 87.56 87 VAL A C 1
ATOM 712 O O . VAL A 1 87 ? -2.394 0.657 -20.365 1.00 87.56 87 VAL A O 1
ATOM 715 N N . ASP A 1 88 ? -4.185 1.796 -19.591 1.00 84.44 88 ASP A N 1
ATOM 716 C CA . ASP A 1 88 ? -4.381 1.003 -18.381 1.00 84.44 88 ASP A CA 1
ATOM 717 C C . ASP A 1 88 ? -5.561 0.031 -18.511 1.00 84.44 88 ASP A C 1
ATOM 719 O O . ASP A 1 88 ? -6.543 0.293 -19.212 1.00 84.44 88 ASP A O 1
ATOM 723 N N . SER A 1 89 ? -5.487 -1.075 -17.765 1.00 79.62 89 SER A N 1
ATOM 724 C CA . SER A 1 89 ? -6.599 -1.984 -17.470 1.00 79.62 89 SER A CA 1
ATOM 725 C C . SER A 1 89 ? -7.319 -2.505 -18.726 1.00 79.62 89 SER A C 1
ATOM 727 O O . SER A 1 89 ? -6.726 -3.210 -19.543 1.00 79.62 89 SER A O 1
ATOM 729 N N . GLU A 1 90 ? -8.606 -2.192 -18.890 1.00 77.62 90 GLU A N 1
ATOM 730 C CA . GLU A 1 90 ? -9.509 -2.821 -19.855 1.00 77.62 90 GLU A CA 1
ATOM 731 C C . GLU A 1 90 ? -9.081 -2.614 -21.309 1.00 77.62 90 GLU A C 1
ATOM 733 O O . GLU A 1 90 ? -9.095 -3.565 -22.090 1.00 77.62 90 GLU A O 1
ATOM 738 N N . ALA A 1 91 ? -8.601 -1.420 -21.650 1.00 79.12 91 ALA A N 1
ATOM 739 C CA . ALA A 1 91 ? -8.129 -1.137 -22.999 1.00 79.12 91 ALA A CA 1
ATOM 740 C C . ALA A 1 91 ? -6.789 -1.840 -23.297 1.00 79.12 91 ALA A C 1
ATOM 742 O O . ALA A 1 91 ? -6.570 -2.290 -24.416 1.00 79.12 91 ALA A O 1
ATOM 743 N N . ALA A 1 92 ? -5.917 -2.042 -22.300 1.00 78.00 92 ALA A N 1
ATOM 744 C CA . ALA A 1 92 ? -4.726 -2.880 -22.475 1.00 78.00 92 ALA A CA 1
ATOM 745 C C . ALA A 1 92 ? -5.093 -4.370 -22.624 1.00 78.00 92 ALA A C 1
ATOM 747 O O . ALA A 1 92 ? -4.465 -5.093 -23.397 1.00 78.00 92 ALA A O 1
ATOM 748 N N . VAL A 1 93 ? -6.128 -4.829 -21.915 1.00 78.00 93 VAL A N 1
ATOM 749 C CA . VAL A 1 93 ? -6.644 -6.205 -21.996 1.00 78.00 93 VAL A CA 1
ATOM 750 C C . VAL A 1 93 ? -7.321 -6.487 -23.338 1.00 78.00 93 VAL A C 1
ATOM 752 O O . VAL A 1 93 ? -7.244 -7.615 -23.823 1.00 78.00 93 VAL A O 1
ATOM 755 N N . GLU A 1 94 ? -7.960 -5.502 -23.963 1.00 79.06 94 GLU A N 1
ATOM 756 C CA . GLU A 1 94 ? -8.553 -5.648 -25.297 1.00 79.06 94 GLU A CA 1
ATOM 757 C C . GLU A 1 94 ? -7.495 -5.977 -26.359 1.00 79.06 94 GLU A C 1
ATOM 759 O O . GLU A 1 94 ? -7.655 -6.914 -27.142 1.00 79.06 94 GLU A O 1
ATOM 764 N N . ASP A 1 95 ? -6.346 -5.309 -26.311 1.00 74.50 95 ASP A N 1
ATOM 765 C CA . ASP A 1 95 ? -5.217 -5.639 -27.178 1.00 74.50 95 ASP A CA 1
ATOM 766 C C . ASP A 1 95 ? -4.629 -7.029 -26.897 1.00 74.50 95 ASP A C 1
ATOM 768 O O . ASP A 1 95 ? -4.184 -7.722 -27.812 1.00 74.50 95 ASP A O 1
ATOM 772 N N . LEU A 1 96 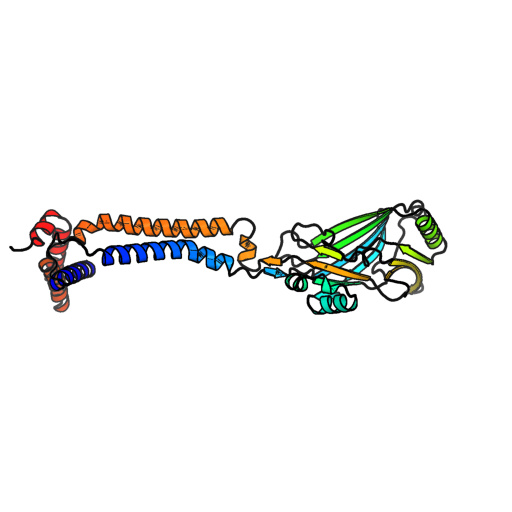? -4.672 -7.478 -25.641 1.00 74.12 96 LEU A N 1
ATOM 773 C CA . LEU A 1 96 ? -4.279 -8.839 -25.268 1.00 74.12 96 LEU A CA 1
ATOM 774 C C . LEU A 1 96 ? -5.275 -9.897 -25.756 1.00 74.12 96 LEU A C 1
ATOM 776 O O . LEU A 1 96 ? -4.870 -11.016 -26.085 1.00 74.12 96 LEU A O 1
ATOM 780 N N . ARG A 1 97 ? -6.568 -9.554 -25.828 1.00 73.12 97 ARG A N 1
ATOM 781 C CA . ARG A 1 97 ? -7.601 -10.396 -26.452 1.00 73.12 97 ARG A CA 1
ATOM 782 C C . ARG A 1 97 ? -7.337 -10.553 -27.940 1.00 73.12 97 ARG A C 1
ATOM 784 O O . ARG A 1 97 ? -7.402 -11.671 -28.436 1.00 73.12 97 ARG A O 1
ATOM 791 N N . ALA A 1 98 ? -6.959 -9.471 -28.621 1.00 70.31 98 ALA A N 1
ATOM 792 C CA . ALA A 1 98 ? -6.583 -9.519 -30.032 1.00 70.31 98 ALA A CA 1
ATOM 793 C C . ALA A 1 98 ? -5.356 -10.418 -30.296 1.00 70.31 98 ALA A C 1
ATOM 795 O O . ALA A 1 98 ? -5.228 -10.976 -31.382 1.00 70.31 98 ALA A O 1
ATOM 796 N N . MET A 1 99 ? -4.482 -10.604 -29.299 1.00 66.69 99 MET A N 1
ATOM 797 C CA . MET A 1 99 ? -3.322 -11.504 -29.364 1.00 66.69 99 MET A CA 1
ATOM 798 C C . MET A 1 99 ? -3.613 -12.948 -28.901 1.00 66.69 99 MET A C 1
ATOM 800 O O . MET A 1 99 ? -2.679 -13.737 -28.804 1.00 66.69 99 MET A O 1
ATOM 804 N N . ASN A 1 100 ? -4.869 -13.317 -28.605 1.00 67.31 100 ASN A N 1
ATOM 805 C CA . ASN A 1 100 ? -5.274 -14.625 -28.048 1.00 67.31 100 ASN A CA 1
ATOM 806 C C . ASN A 1 100 ? -4.617 -15.002 -26.699 1.00 67.31 100 ASN A C 1
ATOM 808 O O . ASN A 1 100 ? -4.602 -16.167 -26.311 1.00 67.31 100 ASN A O 1
ATOM 812 N N . VAL A 1 101 ? -4.113 -14.023 -25.944 1.00 64.31 101 VAL A N 1
ATOM 813 C CA . VAL A 1 101 ? -3.422 -14.238 -24.655 1.00 64.31 101 VAL A CA 1
ATOM 814 C C . VAL A 1 101 ? -4.359 -14.091 -23.457 1.00 64.31 101 VAL A C 1
ATOM 816 O O . VAL A 1 101 ? -4.112 -14.614 -22.371 1.00 64.31 101 VAL A O 1
ATOM 819 N N . SER A 1 102 ? -5.467 -13.376 -23.637 1.00 59.03 102 SER A N 1
ATOM 820 C CA . SER A 1 102 ? -6.367 -12.964 -22.556 1.00 59.03 102 SER A CA 1
ATOM 821 C C . SER A 1 102 ? -7.062 -14.102 -21.803 1.00 59.03 102 SER A C 1
ATOM 823 O O . SER A 1 102 ? -7.593 -13.873 -20.719 1.00 59.03 102 SER A O 1
ATOM 825 N N . THR A 1 103 ? -7.127 -15.300 -22.388 1.00 57.44 103 THR A N 1
ATOM 826 C CA . THR A 1 103 ? -7.760 -16.486 -21.786 1.00 57.44 103 THR A CA 1
ATOM 827 C C . THR A 1 103 ? -6.962 -17.049 -20.610 1.00 57.44 103 THR A C 1
ATOM 829 O O . THR A 1 103 ? -7.518 -17.800 -19.816 1.00 57.44 103 THR A O 1
ATOM 832 N N . LEU A 1 104 ? -5.695 -16.647 -20.466 1.00 55.91 104 LEU A N 1
ATOM 833 C CA . LEU A 1 104 ? -4.797 -17.063 -19.386 1.00 55.91 104 LEU A CA 1
ATOM 834 C C . LEU A 1 104 ? -4.809 -16.112 -18.176 1.00 55.91 104 LEU A C 1
ATOM 836 O O . LEU A 1 104 ? -4.169 -16.402 -17.169 1.00 55.91 104 LEU A O 1
ATOM 840 N N . LEU A 1 105 ? -5.514 -14.978 -18.260 1.00 66.31 105 LEU A N 1
ATOM 841 C CA . LEU A 1 105 ? -5.503 -13.937 -17.230 1.00 66.31 105 LEU A CA 1
ATOM 842 C C . LEU A 1 105 ? -6.768 -13.984 -16.367 1.00 66.31 105 LEU A C 1
ATOM 844 O O . LEU A 1 105 ? -7.884 -13.791 -16.872 1.00 66.31 105 LEU A O 1
ATOM 848 N N . ASP A 1 106 ? -6.573 -14.179 -15.059 1.00 69.81 106 ASP A N 1
ATOM 849 C CA . ASP A 1 106 ? -7.637 -14.104 -14.058 1.00 69.81 106 ASP A CA 1
ATOM 850 C C . ASP A 1 106 ? -8.289 -12.712 -14.044 1.00 69.81 106 ASP A C 1
ATOM 852 O O . ASP A 1 106 ? -7.674 -11.694 -14.376 1.00 69.81 106 ASP A O 1
ATOM 856 N N . SER A 1 107 ? -9.572 -12.674 -13.687 1.00 68.38 107 SER A N 1
ATOM 857 C CA . SER A 1 107 ? -10.393 -11.462 -13.659 1.00 68.38 107 SER A CA 1
ATOM 858 C C . SER A 1 107 ? -9.771 -10.353 -12.803 1.00 68.38 107 SER A C 1
ATOM 860 O O . SER A 1 107 ? -9.835 -9.185 -13.189 1.00 68.38 107 SER A O 1
ATOM 862 N N . ASP A 1 108 ? -9.093 -10.722 -11.715 1.00 67.50 108 ASP A N 1
ATOM 863 C CA . ASP A 1 108 ? -8.477 -9.791 -10.771 1.00 67.50 108 ASP A CA 1
ATOM 864 C C . ASP A 1 108 ? -7.152 -9.198 -11.294 1.00 67.50 108 ASP A C 1
ATOM 866 O O . ASP A 1 108 ? -6.843 -8.026 -11.064 1.00 67.50 108 ASP A O 1
ATOM 870 N N . SER A 1 109 ? -6.400 -9.968 -12.088 1.00 71.31 109 SER A N 1
ATOM 871 C CA . SER A 1 109 ? -5.145 -9.532 -12.718 1.00 71.31 109 SER A CA 1
ATOM 872 C C . SER A 1 109 ? -5.361 -8.564 -13.882 1.00 71.31 109 SER A C 1
ATOM 874 O O . SER A 1 109 ? -4.448 -7.827 -14.242 1.00 71.31 109 SER A O 1
ATOM 876 N N . ARG A 1 110 ? -6.564 -8.513 -14.467 1.00 75.25 110 ARG A N 1
ATOM 877 C CA . ARG A 1 110 ? -6.880 -7.609 -15.592 1.00 75.25 110 ARG A CA 1
ATOM 878 C C . ARG A 1 110 ? -6.742 -6.139 -15.223 1.00 75.25 110 ARG A C 1
ATOM 880 O O . ARG A 1 110 ? -6.280 -5.347 -16.034 1.00 75.25 110 ARG A O 1
ATOM 887 N N . GLN A 1 111 ? -7.090 -5.798 -13.985 1.00 79.12 111 GLN A N 1
ATOM 888 C CA . GLN A 1 111 ? -6.968 -4.439 -13.456 1.00 79.12 111 GLN A CA 1
ATOM 889 C C . GLN A 1 111 ? -5.528 -4.052 -13.112 1.00 79.12 111 GLN A C 1
ATOM 891 O O . GLN A 1 111 ? -5.291 -2.945 -12.655 1.00 79.12 111 GLN A O 1
ATOM 896 N N . LEU A 1 112 ? -4.570 -4.965 -13.249 1.00 84.62 112 LEU A N 1
ATOM 897 C CA . LEU A 1 112 ? -3.166 -4.727 -12.923 1.00 84.62 112 LEU A CA 1
ATOM 898 C C . LEU A 1 112 ? -2.301 -4.539 -14.162 1.00 84.62 112 LEU A C 1
ATOM 900 O O . LEU A 1 112 ? -1.107 -4.276 -14.045 1.00 84.62 112 LEU A O 1
ATOM 904 N N . ILE A 1 113 ? -2.889 -4.686 -15.344 1.00 86.19 113 ILE A N 1
ATOM 905 C CA . ILE A 1 113 ? -2.158 -4.628 -16.597 1.00 86.19 113 ILE A CA 1
ATOM 906 C C . ILE A 1 113 ? -2.100 -3.189 -17.071 1.00 86.19 113 ILE A C 1
ATOM 908 O O . ILE A 1 113 ? -3.106 -2.484 -17.131 1.00 86.19 113 ILE A O 1
ATOM 912 N N . GLN A 1 114 ? -0.905 -2.791 -17.466 1.00 89.56 114 GLN A N 1
ATOM 913 C CA . GLN A 1 114 ? -0.630 -1.527 -18.112 1.00 89.56 114 GLN A CA 1
ATOM 914 C C . GLN A 1 114 ? 0.189 -1.786 -19.371 1.00 89.56 114 GLN A C 1
ATOM 916 O O . GLN A 1 114 ? 1.053 -2.663 -19.395 1.00 89.56 114 GLN A O 1
ATOM 921 N N . ARG A 1 115 ? -0.063 -1.023 -20.432 1.00 89.06 115 ARG A N 1
ATOM 922 C CA . ARG A 1 115 ? 0.695 -1.116 -21.679 1.00 89.06 115 ARG A CA 1
ATOM 923 C C . ARG A 1 115 ? 1.332 0.219 -22.024 1.00 89.06 115 ARG A C 1
ATOM 925 O O . ARG A 1 115 ? 0.639 1.229 -22.096 1.00 89.06 115 ARG A O 1
ATOM 932 N N . PHE A 1 116 ? 2.614 0.174 -22.363 1.00 90.56 116 PHE A N 1
ATOM 933 C CA . PHE A 1 116 ? 3.381 1.292 -22.904 1.00 90.56 116 PHE A CA 1
ATOM 934 C C . PHE A 1 116 ? 3.642 1.103 -24.396 1.00 90.56 116 PHE A C 1
ATOM 936 O O . PHE A 1 116 ? 3.937 -0.014 -24.838 1.00 90.56 116 PHE A O 1
ATOM 943 N N . TRP A 1 117 ? 3.566 2.192 -25.163 1.00 89.06 117 TRP A N 1
ATOM 944 C CA . TRP A 1 117 ? 4.015 2.220 -26.554 1.00 89.06 117 TRP A CA 1
ATOM 945 C C . TRP A 1 117 ? 5.239 3.112 -26.712 1.00 89.06 117 TRP A C 1
ATOM 947 O O . TRP A 1 117 ? 5.292 4.227 -26.193 1.00 89.06 117 TRP A O 1
ATOM 957 N N . PHE A 1 118 ? 6.216 2.598 -27.445 1.00 90.06 118 PHE A N 1
ATOM 958 C CA . PHE A 1 118 ? 7.447 3.287 -27.790 1.00 90.06 118 PHE A CA 1
ATOM 959 C C . PHE A 1 118 ? 7.482 3.492 -29.292 1.00 90.06 118 PHE A C 1
ATOM 961 O O . PHE A 1 118 ? 7.147 2.576 -30.047 1.00 90.06 118 PHE A O 1
ATOM 968 N N . ASP A 1 119 ? 7.922 4.667 -29.719 1.00 89.25 119 ASP A N 1
ATOM 969 C CA . ASP A 1 119 ? 8.166 4.927 -31.129 1.00 89.25 119 ASP A CA 1
ATOM 970 C C . ASP A 1 119 ? 9.371 4.119 -31.621 1.00 89.25 119 ASP A C 1
ATOM 972 O O . ASP A 1 119 ? 10.268 3.750 -30.860 1.00 89.25 119 ASP A O 1
ATOM 976 N N . ALA A 1 120 ? 9.389 3.804 -32.917 1.00 88.00 120 ALA A N 1
ATOM 977 C CA . ALA A 1 120 ? 10.476 3.013 -33.483 1.00 88.00 120 ALA A CA 1
ATOM 978 C C . ALA A 1 120 ? 11.808 3.779 -33.471 1.00 88.00 120 ALA A C 1
ATOM 980 O O . ALA A 1 120 ? 12.879 3.190 -33.364 1.00 88.00 120 ALA A O 1
ATOM 981 N N . THR A 1 121 ? 11.777 5.102 -33.592 1.00 87.25 121 THR A N 1
ATOM 982 C CA . THR A 1 121 ? 12.976 5.945 -33.625 1.00 87.25 121 THR A CA 1
ATOM 983 C C . THR A 1 121 ? 13.523 6.206 -32.226 1.00 87.25 121 THR A C 1
ATOM 985 O O . THR A 1 121 ? 12.751 6.446 -31.309 1.00 87.25 121 THR A O 1
ATOM 988 N N . SER A 1 122 ? 14.849 6.173 -32.067 1.00 89.31 122 SER A N 1
ATOM 989 C CA . SER A 1 122 ? 15.511 6.577 -30.818 1.00 89.31 122 SER A CA 1
ATOM 990 C C . SER A 1 122 ? 15.338 8.078 -30.560 1.00 89.31 122 SER A C 1
ATOM 992 O O . SER A 1 122 ? 15.503 8.875 -31.486 1.00 89.31 122 SER A O 1
ATOM 994 N N . ASP A 1 123 ? 15.103 8.459 -29.305 1.00 86.75 123 ASP A N 1
ATOM 995 C CA . ASP A 1 123 ? 15.015 9.860 -28.864 1.00 86.75 123 ASP A CA 1
ATOM 996 C C . ASP A 1 123 ? 16.379 10.556 -28.899 1.00 86.75 123 ASP A C 1
ATOM 998 O O . ASP A 1 123 ? 16.491 11.757 -29.149 1.00 86.75 123 ASP A O 1
ATOM 1002 N N . THR A 1 124 ? 17.441 9.789 -28.649 1.00 85.38 124 THR A N 1
ATOM 1003 C CA . THR A 1 124 ? 18.818 10.280 -28.668 1.00 85.38 124 THR A CA 1
ATOM 1004 C C . THR A 1 124 ? 19.534 9.797 -29.928 1.00 85.38 124 THR A C 1
ATOM 1006 O O . THR A 1 124 ? 19.465 8.599 -30.235 1.00 85.38 124 THR A O 1
ATOM 1009 N N . PRO A 1 125 ? 20.257 10.676 -30.651 1.00 84.44 125 PRO A N 1
ATOM 1010 C CA . PRO A 1 125 ? 21.101 10.251 -31.759 1.00 84.44 125 PRO A CA 1
ATOM 1011 C C . PRO A 1 125 ? 22.261 9.399 -31.238 1.00 84.44 125 PRO A C 1
ATOM 1013 O O . PRO A 1 125 ? 22.759 9.609 -30.132 1.00 84.44 125 PRO A O 1
ATOM 1016 N N . TRP A 1 126 ? 22.716 8.453 -32.054 1.00 84.12 126 TRP A N 1
ATOM 1017 C CA . TRP A 1 126 ? 23.862 7.627 -31.707 1.00 84.12 126 TRP A CA 1
ATOM 1018 C C . TRP A 1 126 ? 25.154 8.387 -32.009 1.00 84.12 126 TRP A C 1
ATOM 1020 O O . TRP A 1 126 ? 25.446 8.720 -33.160 1.00 84.12 126 TRP A O 1
ATOM 1030 N N . GLN A 1 127 ? 25.917 8.668 -30.955 1.00 75.88 127 GLN A N 1
ATOM 1031 C CA . GLN A 1 127 ? 27.226 9.308 -31.023 1.00 75.88 127 GLN A CA 1
ATOM 1032 C C . GLN A 1 127 ? 28.268 8.332 -30.462 1.00 75.88 127 GLN A C 1
ATOM 1034 O O . GLN A 1 127 ? 28.356 8.197 -29.240 1.00 75.88 127 GLN A O 1
ATOM 1039 N N . PRO A 1 128 ? 29.022 7.615 -31.315 1.00 71.38 128 PRO A N 1
ATOM 1040 C CA . PRO A 1 128 ? 30.082 6.736 -30.835 1.00 71.38 128 PRO A CA 1
ATOM 1041 C C . PRO A 1 128 ? 31.180 7.573 -30.168 1.00 71.38 128 PRO A C 1
ATOM 1043 O O . PRO A 1 128 ? 31.638 8.566 -30.733 1.00 71.38 128 PRO A O 1
ATOM 1046 N N . VAL A 1 129 ? 31.598 7.187 -28.959 1.00 62.78 129 VAL A N 1
ATOM 1047 C CA . VAL A 1 129 ? 32.551 7.968 -28.146 1.00 62.78 129 VAL A CA 1
ATOM 1048 C C . VAL A 1 129 ? 33.970 7.875 -28.712 1.00 62.78 129 VAL A C 1
ATOM 1050 O O . VAL A 1 129 ? 34.751 8.807 -28.564 1.00 62.78 129 VAL A O 1
ATOM 1053 N N . ASN A 1 130 ? 34.298 6.781 -29.406 1.00 62.16 130 ASN A N 1
ATOM 1054 C CA . ASN A 1 130 ? 35.550 6.611 -30.141 1.00 62.16 130 ASN A CA 1
ATOM 1055 C C . ASN A 1 130 ? 35.294 5.782 -31.410 1.00 62.16 130 ASN A C 1
ATOM 1057 O O . ASN A 1 130 ? 34.812 4.654 -31.306 1.00 62.16 130 ASN A O 1
ATOM 1061 N N . ASP A 1 131 ? 35.713 6.263 -32.586 1.00 53.41 131 ASP A N 1
ATOM 1062 C CA . ASP A 1 131 ? 35.602 5.528 -33.866 1.00 53.41 131 ASP A CA 1
ATOM 1063 C C . ASP A 1 131 ? 36.314 4.149 -33.859 1.00 53.41 131 ASP A C 1
ATOM 1065 O O . ASP A 1 131 ? 36.061 3.314 -34.725 1.00 53.41 131 ASP A O 1
ATOM 1069 N N . GLY A 1 132 ? 37.169 3.873 -32.860 1.00 52.97 132 GLY A N 1
ATOM 1070 C CA . GLY A 1 132 ? 37.870 2.594 -32.657 1.00 52.97 132 GLY A CA 1
ATOM 1071 C C . GLY A 1 132 ? 37.328 1.673 -31.545 1.00 52.97 132 GLY A C 1
ATOM 1072 O O . GLY A 1 132 ? 37.823 0.554 -31.396 1.00 52.97 132 GLY A O 1
ATOM 1073 N N . ALA A 1 133 ? 36.324 2.093 -30.760 1.00 48.25 133 ALA A N 1
ATOM 1074 C CA . ALA A 1 133 ? 35.738 1.276 -29.677 1.00 48.25 133 ALA A CA 1
ATOM 1075 C C . ALA A 1 133 ? 34.642 0.297 -30.158 1.00 48.25 133 ALA A C 1
ATOM 1077 O O . ALA A 1 133 ? 34.093 -0.478 -29.378 1.00 48.25 133 ALA A O 1
ATOM 1078 N N . THR A 1 134 ? 34.372 0.279 -31.463 1.00 51.88 134 THR A N 1
ATOM 1079 C CA . THR A 1 134 ? 33.432 -0.607 -32.172 1.00 51.88 134 THR A CA 1
ATOM 1080 C C . THR A 1 134 ? 33.930 -2.053 -32.324 1.00 51.88 134 THR A C 1
ATOM 1082 O O . THR A 1 134 ? 33.283 -2.864 -32.980 1.00 51.88 134 THR A O 1
ATOM 1085 N N . SER A 1 135 ? 35.066 -2.413 -31.716 1.00 51.78 135 SER A N 1
ATOM 1086 C CA . SER A 1 135 ? 35.774 -3.673 -31.978 1.00 51.78 135 SER A CA 1
ATOM 1087 C C . SER A 1 135 ? 35.345 -4.881 -31.136 1.00 51.78 135 SER A C 1
ATOM 1089 O O . SER A 1 135 ? 35.905 -5.957 -31.337 1.00 51.78 135 SER A O 1
ATOM 1091 N N . ASN A 1 136 ? 34.359 -4.784 -30.232 1.00 65.81 136 ASN A N 1
ATOM 1092 C CA . ASN A 1 136 ? 33.870 -5.988 -29.539 1.00 65.81 136 ASN A CA 1
ATOM 1093 C C . ASN A 1 136 ? 32.469 -5.847 -28.909 1.00 65.81 136 ASN A C 1
ATOM 1095 O O . ASN A 1 136 ? 32.307 -5.893 -27.687 1.00 65.81 136 ASN A O 1
ATOM 1099 N N . ILE A 1 137 ? 31.425 -5.699 -29.732 1.00 73.81 137 ILE A N 1
ATOM 1100 C CA . ILE A 1 137 ? 30.042 -5.858 -29.249 1.00 73.81 137 ILE A CA 1
ATOM 1101 C C . ILE A 1 137 ? 29.825 -7.347 -28.940 1.00 73.81 137 ILE A C 1
ATOM 1103 O O . ILE A 1 137 ? 29.561 -8.143 -29.833 1.00 73.81 137 ILE A O 1
ATOM 1107 N N . THR A 1 138 ? 29.980 -7.738 -27.676 1.00 80.69 138 THR A N 1
ATOM 1108 C CA . THR A 1 138 ? 29.830 -9.139 -27.224 1.00 80.69 138 THR A CA 1
ATOM 1109 C C . THR A 1 138 ? 28.493 -9.397 -26.536 1.00 80.69 138 THR A C 1
ATOM 1111 O O . THR A 1 138 ? 27.963 -10.511 -26.571 1.00 80.69 138 THR A O 1
ATOM 1114 N N . SER A 1 139 ? 27.934 -8.363 -25.914 1.00 85.81 139 SER A N 1
ATOM 1115 C CA . SER A 1 139 ? 26.651 -8.407 -25.228 1.00 85.81 139 SER A CA 1
ATOM 1116 C C . SER A 1 139 ? 25.908 -7.088 -25.393 1.00 85.81 139 SER A C 1
ATOM 1118 O O . SER A 1 139 ? 26.521 -6.033 -25.570 1.00 85.81 139 SER A O 1
ATOM 1120 N N . LEU A 1 140 ? 24.582 -7.174 -25.360 1.00 87.38 140 LEU A N 1
ATOM 1121 C CA . LEU A 1 140 ? 23.685 -6.029 -25.317 1.00 87.38 140 LEU A CA 1
ATOM 1122 C C . LEU A 1 140 ? 23.016 -5.976 -23.955 1.00 87.38 140 LEU A C 1
ATOM 1124 O O . LEU A 1 140 ? 22.498 -6.982 -23.472 1.00 87.38 140 LEU A O 1
ATOM 1128 N N . ARG A 1 141 ? 23.006 -4.785 -23.370 1.00 90.00 141 ARG A N 1
ATOM 1129 C CA . ARG A 1 141 ? 22.294 -4.476 -22.142 1.00 90.00 141 ARG A CA 1
ATOM 1130 C C . ARG A 1 141 ? 20.995 -3.775 -22.488 1.00 90.00 141 ARG A C 1
ATOM 1132 O O . ARG A 1 141 ? 21.017 -2.734 -23.145 1.00 90.00 141 ARG A O 1
ATOM 1139 N N . THR A 1 142 ? 19.890 -4.309 -21.990 1.00 90.38 142 THR A N 1
ATOM 1140 C CA . THR A 1 142 ? 18.590 -3.641 -22.023 1.00 90.38 142 THR A CA 1
ATOM 1141 C C . THR A 1 142 ? 18.229 -3.213 -20.619 1.00 90.38 142 THR A C 1
ATOM 1143 O O . THR A 1 142 ? 18.104 -4.053 -19.731 1.00 90.38 142 THR A O 1
ATOM 1146 N N . THR A 1 143 ? 18.041 -1.917 -20.423 1.00 91.12 143 THR A N 1
ATOM 1147 C CA . THR A 1 143 ? 17.618 -1.327 -19.158 1.00 91.12 143 THR A CA 1
ATOM 1148 C C . THR A 1 143 ? 16.205 -0.799 -19.315 1.00 91.12 143 THR A C 1
ATOM 1150 O O . THR A 1 143 ? 15.945 0.016 -20.199 1.00 91.12 143 THR A O 1
ATOM 1153 N N . ILE A 1 144 ? 15.294 -1.252 -18.459 1.00 91.31 144 ILE A N 1
ATOM 1154 C CA . ILE A 1 144 ? 13.937 -0.719 -18.368 1.00 91.31 144 ILE A CA 1
ATOM 1155 C C . ILE A 1 144 ? 13.837 0.032 -17.050 1.00 91.31 144 ILE A C 1
ATOM 1157 O O . ILE A 1 144 ? 14.112 -0.520 -15.985 1.00 91.31 144 ILE A O 1
ATOM 1161 N N . THR A 1 145 ? 13.439 1.293 -17.138 1.00 91.38 145 THR A N 1
ATOM 1162 C CA . THR A 1 145 ? 13.127 2.143 -15.996 1.00 91.38 145 THR A CA 1
ATOM 1163 C C . THR A 1 145 ? 11.655 2.510 -16.050 1.00 91.38 145 THR A C 1
ATOM 1165 O O . THR A 1 145 ? 11.142 2.894 -17.098 1.00 91.38 145 THR A O 1
ATOM 1168 N N . MET A 1 146 ? 10.962 2.402 -14.926 1.00 91.12 146 MET A N 1
ATOM 1169 C CA . MET A 1 146 ? 9.579 2.842 -14.783 1.00 91.12 146 MET A CA 1
ATOM 1170 C C . MET A 1 146 ? 9.470 3.794 -13.603 1.00 91.12 146 MET A C 1
ATOM 1172 O O . MET A 1 146 ? 10.000 3.514 -12.526 1.00 91.12 146 MET A O 1
ATOM 1176 N N . ALA A 1 147 ? 8.799 4.924 -13.812 1.00 89.81 147 ALA A N 1
ATOM 1177 C CA . ALA A 1 147 ? 8.562 5.913 -12.773 1.00 89.81 147 ALA A CA 1
ATOM 1178 C C . ALA A 1 147 ? 7.074 5.977 -12.420 1.00 89.81 147 ALA A C 1
ATOM 1180 O O . ALA A 1 147 ? 6.202 6.096 -13.284 1.00 89.81 147 ALA A O 1
ATOM 1181 N N . ARG A 1 148 ? 6.807 5.920 -11.120 1.00 86.88 148 ARG A N 1
ATOM 1182 C CA . ARG A 1 148 ? 5.490 5.952 -10.482 1.00 86.88 148 ARG A CA 1
ATOM 1183 C C . ARG A 1 148 ? 5.382 7.180 -9.573 1.00 86.88 148 ARG A C 1
ATOM 1185 O O . ARG A 1 148 ? 6.356 7.909 -9.380 1.00 86.88 148 ARG A O 1
ATOM 1192 N N . ASP A 1 149 ? 4.201 7.422 -9.011 1.00 79.00 149 ASP A N 1
ATOM 1193 C CA . ASP A 1 149 ? 3.974 8.562 -8.116 1.00 79.00 149 ASP A CA 1
ATOM 1194 C C . ASP A 1 149 ? 4.767 8.447 -6.793 1.00 79.00 149 ASP A C 1
ATOM 1196 O O . ASP A 1 149 ? 4.555 7.552 -5.979 1.00 79.00 149 ASP A O 1
ATOM 1200 N N . GLY A 1 150 ? 5.641 9.425 -6.533 1.00 71.81 150 GLY A N 1
ATOM 1201 C CA . GLY A 1 150 ? 6.490 9.539 -5.338 1.00 71.81 150 GLY A CA 1
ATOM 1202 C C . GLY A 1 150 ? 5.784 9.427 -3.987 1.00 71.81 150 GLY A C 1
ATOM 1203 O O . GLY A 1 150 ? 6.431 9.148 -2.982 1.00 71.81 150 GLY A O 1
ATOM 1204 N N . LYS A 1 151 ? 4.470 9.657 -3.937 1.00 69.25 151 LYS A N 1
ATOM 1205 C CA . LYS A 1 151 ? 3.716 9.753 -2.681 1.00 69.25 151 LYS A CA 1
ATOM 1206 C C . LYS A 1 151 ? 3.331 8.408 -2.067 1.00 69.25 151 LYS A C 1
ATOM 1208 O O . LYS A 1 151 ? 3.033 8.365 -0.876 1.00 69.25 151 LYS A O 1
ATOM 1213 N N . LEU A 1 152 ? 3.297 7.335 -2.857 1.00 66.69 152 LEU A N 1
ATOM 1214 C CA . LEU A 1 152 ? 2.675 6.069 -2.447 1.00 66.69 152 LEU A CA 1
ATOM 1215 C C . LEU A 1 152 ? 3.679 4.995 -2.016 1.00 66.69 152 LEU A C 1
ATOM 1217 O O . LEU A 1 152 ? 3.307 4.059 -1.313 1.00 66.69 152 LEU A O 1
ATOM 1221 N N . THR A 1 153 ? 4.949 5.111 -2.409 1.00 69.56 153 THR A N 1
ATOM 1222 C CA . THR A 1 153 ? 5.965 4.082 -2.140 1.00 69.56 153 THR A CA 1
ATOM 1223 C C . THR A 1 153 ? 7.349 4.671 -1.921 1.00 69.56 153 THR A C 1
ATOM 1225 O O . THR A 1 153 ? 7.702 5.657 -2.559 1.00 69.56 153 THR A O 1
ATOM 1228 N N . ALA A 1 154 ? 8.178 3.983 -1.131 1.00 65.50 154 ALA A N 1
ATOM 1229 C CA . ALA A 1 154 ? 9.586 4.337 -0.925 1.00 65.50 154 ALA A CA 1
ATOM 1230 C C . ALA A 1 154 ? 10.449 4.255 -2.205 1.00 65.50 154 ALA A C 1
ATOM 1232 O O . ALA A 1 154 ? 11.473 4.927 -2.287 1.00 65.50 154 ALA A O 1
ATOM 1233 N N . PHE A 1 155 ? 10.027 3.470 -3.208 1.00 76.06 155 PHE A N 1
ATOM 1234 C CA . PHE A 1 155 ? 10.723 3.295 -4.491 1.00 76.06 155 PHE A CA 1
ATOM 1235 C C . PHE A 1 155 ? 9.831 3.720 -5.668 1.00 76.06 155 PHE A C 1
ATOM 1237 O O . PHE A 1 155 ? 9.197 2.874 -6.314 1.00 76.06 155 PHE A O 1
ATOM 1244 N N . PRO A 1 156 ? 9.727 5.032 -5.944 1.00 80.31 156 PRO A N 1
ATOM 1245 C CA . PRO A 1 156 ? 8.901 5.522 -7.041 1.00 80.31 156 PRO A CA 1
ATOM 1246 C C . PRO A 1 156 ? 9.520 5.267 -8.412 1.00 80.31 156 PRO A C 1
ATOM 1248 O O . PRO A 1 156 ? 8.786 5.045 -9.368 1.00 80.31 156 PRO A O 1
ATOM 1251 N N . ILE A 1 157 ? 10.850 5.244 -8.509 1.00 86.81 157 ILE A N 1
ATOM 1252 C CA . ILE A 1 157 ? 11.570 4.890 -9.732 1.00 86.81 157 ILE A CA 1
ATOM 1253 C C . ILE A 1 157 ? 12.152 3.497 -9.540 1.00 86.81 157 ILE A C 1
ATOM 1255 O O . ILE A 1 157 ? 12.847 3.244 -8.555 1.00 86.81 157 ILE A O 1
ATOM 1259 N N . ILE A 1 158 ? 11.855 2.603 -10.476 1.00 88.88 158 ILE A N 1
ATOM 1260 C CA . ILE A 1 158 ? 12.372 1.240 -10.497 1.00 88.88 158 ILE A CA 1
ATOM 1261 C C . ILE A 1 158 ? 13.130 1.038 -11.798 1.00 88.88 158 ILE A C 1
ATOM 1263 O O . ILE A 1 158 ? 12.595 1.317 -12.869 1.00 88.88 158 ILE A O 1
ATOM 1267 N N . THR A 1 159 ? 14.340 0.496 -11.701 1.00 90.81 159 THR A N 1
ATOM 1268 C CA . THR A 1 159 ? 15.176 0.176 -12.854 1.00 90.81 159 THR A CA 1
ATOM 1269 C C . THR A 1 159 ? 15.662 -1.263 -12.764 1.00 90.81 159 THR A C 1
ATOM 1271 O O . THR A 1 159 ? 16.169 -1.678 -11.723 1.00 90.81 159 THR A O 1
ATOM 1274 N N . SER A 1 160 ? 15.556 -1.998 -13.870 1.00 91.38 160 SER A N 1
ATOM 1275 C CA . SER A 1 160 ? 16.198 -3.304 -14.036 1.00 91.38 160 SER A CA 1
ATOM 1276 C C . SER A 1 160 ? 16.933 -3.370 -15.364 1.00 91.38 160 SER A C 1
ATOM 1278 O O . SER A 1 160 ? 16.471 -2.833 -16.373 1.00 91.38 160 SER A O 1
ATOM 1280 N N . SER A 1 161 ? 18.067 -4.065 -15.357 1.00 90.56 161 SER A N 1
ATOM 1281 C CA . SER A 1 161 ? 18.900 -4.283 -16.535 1.00 90.56 161 SER A CA 1
ATOM 1282 C C . SER A 1 161 ? 19.089 -5.773 -16.786 1.00 90.56 161 SER A C 1
ATOM 1284 O O . SER A 1 161 ? 19.333 -6.538 -15.854 1.00 90.56 161 SER A O 1
ATOM 1286 N N . TRP A 1 162 ? 19.017 -6.170 -18.052 1.00 88.00 162 TRP A N 1
ATOM 1287 C CA . TRP A 1 162 ? 19.294 -7.527 -18.514 1.00 88.00 162 TRP A CA 1
ATOM 1288 C C . TRP A 1 162 ? 20.407 -7.503 -19.550 1.00 88.00 162 TRP A C 1
ATOM 1290 O O . TRP A 1 162 ? 20.347 -6.733 -20.509 1.00 88.00 162 TRP A O 1
ATOM 1300 N N . ASP A 1 163 ? 21.392 -8.374 -19.356 1.00 89.00 163 ASP A N 1
ATOM 1301 C CA . ASP A 1 163 ? 22.517 -8.547 -20.266 1.00 89.00 163 ASP A CA 1
ATOM 1302 C C . ASP A 1 163 ? 22.292 -9.789 -21.134 1.00 89.00 163 ASP A C 1
ATOM 1304 O O . ASP A 1 163 ? 22.112 -10.901 -20.635 1.00 89.00 163 ASP A O 1
ATOM 1308 N N . TYR A 1 164 ? 22.316 -9.596 -22.447 1.00 87.31 164 TYR A N 1
ATOM 1309 C CA . TYR A 1 164 ? 22.117 -10.638 -23.445 1.00 87.31 164 TYR A CA 1
ATOM 1310 C C . TYR A 1 164 ? 23.400 -10.842 -24.230 1.00 87.31 164 TYR A C 1
ATOM 1312 O O . TYR A 1 164 ? 23.923 -9.918 -24.857 1.00 87.31 164 TYR A O 1
ATOM 1320 N N . ARG A 1 165 ? 23.900 -12.073 -24.236 1.00 87.38 165 ARG A N 1
ATOM 1321 C CA . ARG A 1 165 ? 25.064 -12.436 -25.040 1.00 87.38 165 ARG A CA 1
ATOM 1322 C C . ARG A 1 165 ? 24.647 -12.625 -26.498 1.00 87.38 165 ARG A C 1
ATOM 1324 O O . ARG A 1 165 ? 23.666 -13.307 -26.773 1.00 87.38 165 ARG A O 1
ATOM 1331 N N . LEU A 1 166 ? 25.393 -12.016 -27.414 1.00 84.38 166 LEU A N 1
ATOM 1332 C CA . LEU A 1 166 ? 25.130 -12.097 -28.850 1.00 84.38 166 LEU A CA 1
ATOM 1333 C C . LEU A 1 166 ? 25.822 -13.309 -29.485 1.00 84.38 166 LEU A C 1
ATOM 1335 O O . LEU A 1 166 ? 26.942 -13.667 -29.115 1.00 84.38 166 LEU A O 1
ATOM 1339 N N . ASP A 1 167 ? 25.181 -13.877 -30.505 1.00 86.50 167 ASP A N 1
ATOM 1340 C CA . ASP A 1 167 ? 25.775 -14.909 -31.354 1.00 86.50 167 ASP A CA 1
ATOM 1341 C C . ASP A 1 167 ? 26.795 -14.317 -32.326 1.00 86.50 167 ASP A C 1
ATOM 1343 O O . ASP A 1 167 ? 26.629 -13.205 -32.830 1.00 86.50 167 ASP A O 1
ATOM 1347 N N . ASN A 1 168 ? 27.806 -15.105 -32.696 1.00 86.56 168 ASN A N 1
ATOM 1348 C CA . ASN A 1 168 ? 28.883 -14.654 -33.582 1.00 86.56 168 ASN A CA 1
ATOM 1349 C C . ASN A 1 168 ? 28.375 -14.156 -34.954 1.00 86.56 168 ASN A C 1
ATOM 1351 O O . ASN A 1 168 ? 28.934 -13.231 -35.539 1.00 86.56 168 ASN A O 1
ATOM 1355 N N . VAL A 1 169 ? 27.277 -14.730 -35.461 1.00 86.38 169 VAL A N 1
ATOM 1356 C CA . VAL A 1 169 ? 26.629 -14.286 -36.710 1.00 86.38 169 VAL A CA 1
ATOM 1357 C C . VAL A 1 169 ? 26.049 -12.879 -36.557 1.00 86.38 169 VAL A C 1
ATOM 1359 O O . VAL A 1 169 ? 26.237 -12.030 -37.429 1.00 86.38 169 VAL A O 1
ATOM 1362 N N . THR A 1 170 ? 25.368 -12.621 -35.443 1.00 85.75 170 THR A N 1
ATOM 1363 C CA . THR A 1 170 ? 24.756 -11.327 -35.132 1.00 85.75 170 THR A CA 1
ATOM 1364 C C . THR A 1 170 ? 25.830 -10.269 -34.890 1.00 85.75 170 THR A C 1
ATOM 1366 O O . THR A 1 170 ? 25.708 -9.163 -35.408 1.00 85.75 170 THR A O 1
ATOM 1369 N N . ILE A 1 171 ? 26.923 -10.628 -34.207 1.00 85.94 171 ILE A N 1
ATOM 1370 C CA . ILE A 1 171 ? 28.097 -9.762 -33.999 1.00 85.94 171 ILE A CA 1
ATOM 1371 C C . ILE A 1 171 ? 28.709 -9.348 -35.343 1.00 85.94 171 ILE A C 1
ATOM 1373 O O . ILE A 1 171 ? 28.899 -8.160 -35.601 1.00 85.94 171 ILE A O 1
ATOM 1377 N N . ASN A 1 172 ? 28.947 -10.306 -36.243 1.00 86.31 172 ASN A N 1
ATOM 1378 C CA . ASN A 1 172 ? 29.489 -10.011 -37.570 1.00 86.31 172 ASN A CA 1
ATOM 1379 C C . ASN A 1 172 ? 28.567 -9.084 -38.374 1.00 86.31 172 ASN A C 1
ATOM 1381 O O . ASN A 1 172 ? 29.048 -8.169 -39.043 1.00 86.31 172 ASN A O 1
ATOM 1385 N N . ARG A 1 173 ? 27.243 -9.270 -38.274 1.00 85.25 173 ARG A N 1
ATOM 1386 C CA . ARG A 1 173 ? 26.266 -8.361 -38.895 1.00 85.25 173 ARG A CA 1
ATOM 1387 C C . ARG A 1 173 ? 26.303 -6.963 -38.284 1.00 85.25 173 ARG A C 1
ATOM 1389 O O . ARG A 1 173 ? 26.285 -5.997 -39.036 1.00 85.25 173 ARG A O 1
ATOM 1396 N N . PHE A 1 174 ? 26.394 -6.834 -36.961 1.00 85.75 174 PHE A N 1
ATOM 1397 C CA . PHE A 1 174 ? 26.541 -5.531 -36.304 1.00 85.75 174 PHE A CA 1
ATOM 1398 C C . PHE A 1 174 ? 27.782 -4.785 -36.801 1.00 85.75 174 PHE A C 1
ATOM 1400 O O . PHE A 1 174 ? 27.679 -3.620 -37.184 1.00 85.75 174 PHE A O 1
ATOM 1407 N N . ASN A 1 175 ? 28.921 -5.473 -36.886 1.00 83.56 175 ASN A N 1
ATOM 1408 C CA . ASN A 1 175 ? 30.166 -4.885 -37.380 1.00 83.56 175 ASN A CA 1
ATOM 1409 C C . ASN A 1 175 ? 30.036 -4.412 -38.837 1.00 83.56 175 ASN A C 1
ATOM 1411 O O . ASN A 1 175 ? 30.470 -3.310 -39.166 1.00 83.56 175 ASN A O 1
ATOM 1415 N N . GLN A 1 176 ? 29.376 -5.194 -39.699 1.00 82.75 176 GLN A N 1
ATOM 1416 C CA . GLN A 1 176 ? 29.097 -4.793 -41.083 1.00 82.75 176 GLN A CA 1
ATOM 1417 C C . GLN A 1 176 ? 28.169 -3.574 -41.167 1.00 82.75 176 GLN A C 1
ATOM 1419 O O . GLN A 1 176 ? 28.417 -2.674 -41.965 1.00 82.75 176 GLN A O 1
ATOM 1424 N N . ILE A 1 177 ? 27.118 -3.516 -40.344 1.00 85.62 177 ILE A N 1
ATOM 1425 C CA . ILE A 1 177 ? 26.164 -2.394 -40.326 1.00 85.62 177 ILE A CA 1
ATOM 1426 C C . ILE A 1 177 ? 26.860 -1.100 -39.904 1.00 85.62 177 ILE A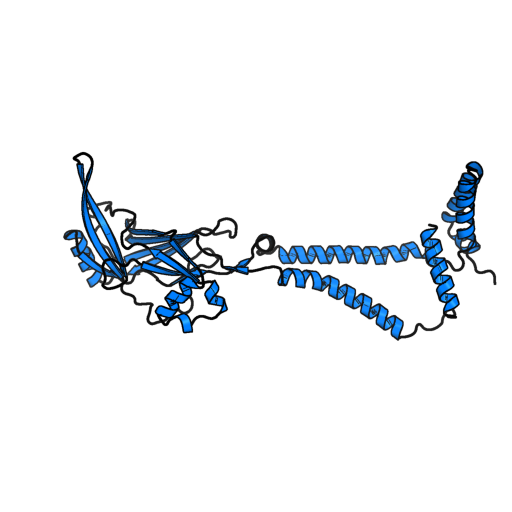 C 1
ATOM 1428 O O . ILE A 1 177 ? 26.658 -0.059 -40.525 1.00 85.62 177 ILE A O 1
ATOM 1432 N N . ILE A 1 178 ? 27.708 -1.167 -38.877 1.00 80.62 178 ILE A N 1
ATOM 1433 C CA . ILE A 1 178 ? 28.454 -0.010 -38.377 1.00 80.62 178 ILE A CA 1
ATOM 1434 C C . ILE A 1 178 ? 29.453 0.494 -39.427 1.00 80.62 178 ILE A C 1
ATOM 1436 O O . ILE A 1 178 ? 29.535 1.702 -39.646 1.00 80.62 178 ILE A O 1
ATOM 1440 N N . GLN A 1 179 ? 30.165 -0.411 -40.110 1.00 80.31 179 GLN A N 1
ATOM 1441 C CA . GLN A 1 179 ? 31.108 -0.051 -41.177 1.00 80.31 179 GLN A CA 1
ATOM 1442 C C . GLN A 1 179 ? 30.406 0.556 -42.397 1.00 80.31 179 GLN A C 1
ATOM 1444 O O . GLN A 1 179 ? 30.852 1.572 -42.924 1.00 80.31 179 GLN A O 1
ATOM 1449 N N . ASN A 1 180 ? 29.291 -0.038 -42.827 1.00 80.62 180 ASN A N 1
ATOM 1450 C CA . ASN A 1 180 ? 28.546 0.422 -43.999 1.00 80.62 180 ASN A CA 1
ATOM 1451 C C . ASN A 1 180 ? 27.692 1.668 -43.709 1.00 80.62 180 ASN A C 1
ATOM 1453 O O . ASN A 1 180 ? 27.295 2.370 -44.635 1.00 80.62 180 ASN A O 1
ATOM 1457 N N . GLY A 1 181 ? 27.396 1.950 -42.436 1.00 77.50 181 GLY A N 1
ATOM 1458 C CA . GLY A 1 181 ? 26.563 3.075 -42.004 1.00 77.50 181 GLY A CA 1
ATOM 1459 C C . GLY A 1 181 ? 25.057 2.861 -42.191 1.00 77.50 181 GLY A C 1
ATOM 1460 O O . GLY A 1 181 ? 24.279 3.769 -41.905 1.00 77.50 181 GLY A O 1
ATOM 1461 N N . TYR A 1 182 ? 24.639 1.680 -42.651 1.00 82.12 182 TYR A N 1
ATOM 1462 C CA . TYR A 1 182 ? 23.240 1.294 -42.813 1.00 82.12 182 TYR A CA 1
ATOM 1463 C C . TYR A 1 182 ? 23.070 -0.225 -42.705 1.00 82.12 182 TYR A C 1
ATOM 1465 O O . TYR A 1 182 ? 23.968 -1.002 -43.033 1.00 82.12 182 TYR A O 1
ATOM 1473 N N . GLY A 1 183 ? 21.883 -0.653 -42.277 1.00 84.94 183 GLY A N 1
ATOM 1474 C CA . GLY A 1 183 ? 21.467 -2.054 -42.322 1.00 84.94 183 GLY A CA 1
ATOM 1475 C C . GLY A 1 183 ? 20.596 -2.463 -41.140 1.00 84.94 183 GLY A C 1
ATOM 1476 O O . GLY A 1 183 ? 20.308 -1.654 -40.261 1.00 84.94 183 GLY A O 1
ATOM 1477 N N . ARG A 1 184 ? 20.137 -3.719 -41.154 1.00 86.75 184 ARG A N 1
ATOM 1478 C CA . ARG A 1 184 ? 19.135 -4.266 -40.227 1.00 86.75 184 ARG A CA 1
ATOM 1479 C C . ARG A 1 184 ? 19.622 -5.571 -39.609 1.00 86.75 184 ARG A C 1
ATOM 1481 O O . ARG A 1 184 ? 20.079 -6.462 -40.324 1.00 86.75 184 ARG A O 1
ATOM 1488 N N . VAL A 1 185 ? 19.477 -5.706 -38.295 1.00 86.75 185 VAL A N 1
ATOM 1489 C CA . VAL A 1 185 ? 19.848 -6.908 -37.539 1.00 86.75 185 VAL A CA 1
ATOM 1490 C C . VAL A 1 185 ? 18.704 -7.341 -36.630 1.00 86.75 185 VAL A C 1
ATOM 1492 O O . VAL A 1 185 ? 18.085 -6.514 -35.968 1.00 86.75 185 VAL A O 1
ATOM 1495 N N . ALA A 1 186 ? 18.405 -8.640 -36.638 1.00 85.75 186 ALA A N 1
ATOM 1496 C CA . ALA A 1 186 ? 17.413 -9.243 -35.758 1.00 85.75 186 ALA A CA 1
ATOM 1497 C C . ALA A 1 186 ? 18.064 -9.585 -34.418 1.00 85.75 186 ALA A C 1
ATOM 1499 O O . ALA A 1 186 ? 19.131 -10.201 -34.384 1.00 85.75 186 ALA A O 1
ATOM 1500 N N . VAL A 1 187 ? 17.426 -9.185 -33.327 1.00 82.94 187 VAL A N 1
ATOM 1501 C CA . VAL A 1 187 ? 17.928 -9.330 -31.967 1.00 82.94 187 VAL A CA 1
ATOM 1502 C C . VAL A 1 187 ? 16.752 -9.628 -31.034 1.00 82.94 187 VAL A C 1
ATOM 1504 O O . VAL A 1 187 ? 15.691 -9.021 -31.147 1.00 82.94 187 VAL A O 1
ATOM 1507 N N . ASN A 1 188 ? 16.932 -10.552 -30.091 1.00 83.62 188 ASN A N 1
ATOM 1508 C CA . ASN A 1 188 ? 15.956 -10.829 -29.036 1.00 83.62 188 ASN A CA 1
ATOM 1509 C C . ASN A 1 188 ? 16.493 -10.330 -27.684 1.00 83.62 188 ASN A C 1
ATOM 1511 O O . ASN A 1 188 ? 17.041 -11.104 -26.905 1.00 83.62 188 ASN A O 1
ATOM 1515 N N . VAL A 1 189 ? 16.431 -9.013 -27.459 1.00 80.50 189 VAL A N 1
ATOM 1516 C CA . VAL A 1 189 ? 17.036 -8.343 -26.285 1.00 80.50 189 VAL A CA 1
ATOM 1517 C C . VAL A 1 189 ? 16.042 -7.562 -25.432 1.00 80.50 189 VAL A C 1
ATOM 1519 O O . VAL A 1 189 ? 16.435 -6.985 -24.423 1.00 80.50 189 VAL A O 1
ATOM 1522 N N . VAL A 1 190 ? 14.759 -7.503 -25.793 1.00 82.38 190 VAL A N 1
ATOM 1523 C CA . VAL A 1 190 ? 13.769 -6.716 -25.039 1.00 82.38 190 VAL A CA 1
ATOM 1524 C C . VAL A 1 190 ? 12.702 -7.633 -24.477 1.00 82.38 190 VAL A C 1
ATOM 1526 O O . VAL A 1 190 ? 12.047 -8.369 -25.214 1.00 82.38 190 VAL A O 1
ATOM 1529 N N . LYS A 1 191 ? 12.484 -7.542 -23.164 1.00 82.25 191 LYS A N 1
ATOM 1530 C CA . LYS A 1 191 ? 11.367 -8.221 -22.510 1.00 82.25 191 LYS A CA 1
ATOM 1531 C C . LYS A 1 191 ? 10.095 -7.423 -22.756 1.00 82.25 191 LYS A C 1
ATOM 1533 O O . LYS A 1 191 ? 9.955 -6.307 -22.267 1.00 82.25 191 LYS A O 1
ATOM 1538 N N . LYS A 1 192 ? 9.163 -8.002 -23.514 1.00 81.75 192 LYS A N 1
ATOM 1539 C CA . LYS A 1 192 ? 7.845 -7.397 -23.763 1.00 81.75 192 LYS A CA 1
ATOM 1540 C C . LYS A 1 192 ? 6.909 -7.473 -22.558 1.00 81.75 192 LYS A C 1
ATOM 1542 O O . LYS A 1 192 ? 5.928 -6.743 -22.527 1.00 81.75 192 LYS A O 1
ATOM 1547 N N . TRP A 1 193 ? 7.204 -8.339 -21.591 1.00 82.19 193 TRP A N 1
ATOM 1548 C CA . TRP A 1 193 ? 6.361 -8.607 -20.429 1.00 82.19 193 TRP A CA 1
ATOM 1549 C C . TRP A 1 193 ? 7.196 -8.478 -19.167 1.00 82.19 193 TRP A C 1
ATOM 1551 O O . TRP A 1 193 ? 8.191 -9.189 -19.013 1.00 82.19 193 TRP A O 1
ATOM 1561 N N . VAL A 1 194 ? 6.795 -7.579 -18.278 1.00 86.50 194 VAL A N 1
ATOM 1562 C CA . VAL A 1 194 ? 7.526 -7.299 -17.043 1.00 86.50 194 VAL A CA 1
ATOM 1563 C C . VAL A 1 194 ? 6.569 -7.146 -15.869 1.00 86.50 194 VAL A C 1
ATOM 1565 O O . VAL A 1 194 ? 5.465 -6.633 -16.023 1.00 86.50 194 VAL A O 1
ATOM 1568 N N . SER A 1 195 ? 6.989 -7.594 -14.693 1.00 86.19 195 SER A N 1
ATOM 1569 C CA . SER A 1 195 ? 6.290 -7.361 -13.433 1.00 86.19 195 SER A CA 1
ATOM 1570 C C . SER A 1 195 ? 6.944 -6.200 -12.695 1.00 86.19 195 SER A C 1
ATOM 1572 O O . SER A 1 195 ? 8.170 -6.124 -12.589 1.00 86.19 195 SER A O 1
ATOM 1574 N N . VAL A 1 196 ? 6.121 -5.285 -12.192 1.00 86.88 196 VAL A N 1
ATOM 1575 C CA . VAL A 1 196 ? 6.544 -4.050 -11.527 1.00 86.88 196 VAL A CA 1
ATOM 1576 C C . VAL A 1 196 ? 6.066 -4.077 -10.076 1.00 86.88 196 VAL A C 1
ATOM 1578 O O . VAL A 1 196 ? 5.036 -3.485 -9.732 1.00 86.88 196 VAL A O 1
ATOM 1581 N N . PRO A 1 197 ? 6.804 -4.775 -9.200 1.00 83.00 197 PRO A N 1
ATOM 1582 C CA . PRO A 1 197 ? 6.490 -4.851 -7.781 1.00 83.00 197 PRO A CA 1
ATOM 1583 C C . PRO A 1 197 ? 6.796 -3.544 -7.033 1.00 83.00 197 PRO A C 1
ATOM 1585 O O . PRO A 1 197 ? 7.325 -2.561 -7.557 1.00 83.00 197 PRO A O 1
ATOM 1588 N N . THR A 1 198 ? 6.452 -3.509 -5.750 1.00 77.19 198 THR A N 1
ATOM 1589 C CA . THR A 1 198 ? 6.744 -2.388 -4.838 1.00 77.19 198 THR A CA 1
ATOM 1590 C C . THR A 1 198 ? 8.134 -2.462 -4.203 1.00 77.19 198 THR A C 1
ATOM 1592 O O . THR A 1 198 ? 8.587 -1.471 -3.636 1.00 77.19 198 THR A O 1
ATOM 1595 N N . ASN A 1 199 ? 8.829 -3.598 -4.319 1.00 74.50 199 ASN A N 1
ATOM 1596 C CA . ASN A 1 199 ? 10.114 -3.885 -3.665 1.00 74.50 199 ASN A CA 1
ATOM 1597 C C . ASN A 1 199 ? 11.348 -3.284 -4.374 1.00 74.50 199 ASN A C 1
ATOM 1599 O O . ASN A 1 199 ? 12.473 -3.546 -3.957 1.00 74.50 199 ASN A O 1
ATOM 1603 N N . GLY A 1 200 ? 11.148 -2.464 -5.411 1.00 72.94 200 GLY A N 1
ATOM 1604 C CA . GLY A 1 200 ? 12.215 -1.657 -6.004 1.00 72.94 200 GLY A CA 1
ATOM 1605 C C . GLY A 1 200 ? 12.997 -2.311 -7.145 1.00 72.94 200 GLY A C 1
ATOM 1606 O O . GLY A 1 200 ? 13.961 -1.703 -7.603 1.00 72.94 200 GLY A O 1
ATOM 1607 N N . GLN A 1 201 ? 12.585 -3.478 -7.661 1.00 82.25 201 GLN A N 1
ATOM 1608 C CA . GLN A 1 201 ? 13.165 -4.067 -8.881 1.00 82.25 201 GLN A CA 1
ATOM 1609 C C . GLN A 1 201 ? 12.088 -4.605 -9.828 1.00 82.25 201 GLN A C 1
ATOM 1611 O O . GLN A 1 201 ? 11.145 -5.246 -9.385 1.00 82.25 201 GLN A O 1
ATOM 1616 N N . ILE A 1 202 ? 12.236 -4.370 -11.136 1.00 82.62 202 ILE A N 1
ATOM 1617 C CA . ILE A 1 202 ? 11.370 -4.971 -12.162 1.00 82.62 202 ILE A CA 1
ATOM 1618 C C . ILE A 1 202 ? 11.798 -6.429 -12.333 1.00 82.62 202 ILE A C 1
ATOM 1620 O O . ILE A 1 202 ? 12.980 -6.697 -12.569 1.00 82.62 202 ILE A O 1
ATOM 1624 N N . THR A 1 203 ? 10.853 -7.358 -12.234 1.00 82.81 203 THR A N 1
ATOM 1625 C CA . THR A 1 203 ? 11.095 -8.790 -12.439 1.00 82.81 203 THR A CA 1
ATOM 1626 C C . THR A 1 203 ? 10.412 -9.271 -13.709 1.00 82.81 203 THR A C 1
ATOM 1628 O O . THR A 1 203 ? 9.600 -8.570 -14.315 1.00 82.81 203 THR A O 1
ATOM 1631 N N . ASP A 1 204 ? 10.727 -10.492 -14.121 1.00 76.38 204 ASP A N 1
ATOM 1632 C CA . ASP A 1 204 ? 9.998 -11.129 -15.209 1.00 76.38 204 ASP A CA 1
ATOM 1633 C C . ASP A 1 204 ? 8.543 -11.371 -14.795 1.00 76.38 204 ASP A C 1
ATOM 1635 O O . ASP A 1 204 ? 8.243 -11.559 -13.612 1.00 76.38 204 ASP A O 1
ATOM 1639 N N . ALA A 1 205 ? 7.635 -11.320 -15.769 1.00 70.19 205 ALA A N 1
ATOM 1640 C CA . ALA A 1 205 ? 6.242 -11.668 -15.531 1.00 70.19 205 ALA A CA 1
ATOM 1641 C C . ALA A 1 205 ? 6.135 -13.156 -15.161 1.00 70.19 205 ALA A C 1
ATOM 1643 O O . ALA A 1 205 ? 6.723 -14.010 -15.826 1.00 70.19 205 ALA A O 1
ATOM 1644 N N . GLU A 1 206 ? 5.386 -13.466 -14.105 1.00 60.06 206 GLU A N 1
ATOM 1645 C CA . GLU A 1 206 ? 5.095 -14.841 -13.701 1.00 60.06 206 GLU A CA 1
ATOM 1646 C C . GLU A 1 206 ? 4.102 -15.434 -14.717 1.00 60.06 206 GLU A C 1
ATOM 1648 O O . GLU A 1 206 ? 2.992 -14.932 -14.870 1.00 60.06 206 GLU A O 1
ATOM 1653 N N . ASN A 1 207 ? 4.526 -16.463 -15.461 1.00 58.25 207 ASN A N 1
ATOM 1654 C CA . ASN A 1 207 ? 3.798 -17.104 -16.573 1.00 58.25 207 ASN A CA 1
ATOM 1655 C C . ASN A 1 207 ? 3.562 -16.235 -17.832 1.00 58.25 207 ASN A C 1
ATOM 1657 O O . ASN A 1 207 ? 2.412 -15.989 -18.211 1.00 58.25 207 ASN A O 1
ATOM 1661 N N . PRO A 1 208 ? 4.613 -15.822 -18.566 1.00 60.44 208 PRO A N 1
ATOM 1662 C CA . PRO A 1 208 ? 4.420 -15.265 -19.898 1.00 60.44 208 PRO A CA 1
ATOM 1663 C C . PRO A 1 208 ? 3.940 -16.377 -20.855 1.00 60.44 208 PRO A C 1
ATOM 1665 O O . PRO A 1 208 ? 4.426 -17.509 -20.764 1.00 60.44 208 PRO A O 1
ATOM 1668 N N . PRO A 1 209 ? 3.037 -16.095 -21.810 1.00 57.91 209 PRO A N 1
ATOM 1669 C CA . PRO A 1 209 ? 2.651 -17.073 -22.824 1.00 57.91 209 PRO A CA 1
ATOM 1670 C C . PRO A 1 209 ? 3.888 -17.516 -23.617 1.00 57.91 209 PRO A C 1
ATOM 1672 O O . PRO A 1 209 ? 4.579 -16.683 -24.209 1.00 57.91 209 PRO A O 1
ATOM 1675 N N . ALA A 1 210 ? 4.166 -18.823 -23.641 1.00 52.97 210 ALA A N 1
ATOM 1676 C CA . ALA A 1 210 ? 5.378 -19.399 -24.237 1.00 52.97 210 ALA A CA 1
ATOM 1677 C C . ALA A 1 210 ? 5.580 -19.035 -25.725 1.00 52.97 210 ALA A C 1
ATOM 1679 O O . ALA A 1 210 ? 6.713 -18.972 -26.198 1.00 52.97 210 ALA A O 1
ATOM 1680 N N . GLU A 1 211 ? 4.500 -18.735 -26.452 1.00 51.50 211 GLU A N 1
ATOM 1681 C CA . GLU A 1 211 ? 4.521 -18.364 -27.876 1.00 51.50 211 GLU A CA 1
ATOM 1682 C C . GLU A 1 211 ? 4.942 -16.902 -28.140 1.00 51.50 211 GLU A C 1
ATOM 1684 O O . GLU A 1 211 ? 5.293 -16.554 -29.264 1.00 51.50 211 GLU A O 1
ATOM 1689 N N . LEU A 1 212 ? 4.978 -16.043 -27.113 1.00 52.38 212 LEU A N 1
ATOM 1690 C CA . LEU A 1 212 ? 5.248 -14.598 -27.235 1.00 52.38 212 LEU A CA 1
ATOM 1691 C C . LEU A 1 212 ? 6.576 -14.144 -26.615 1.00 52.38 212 LEU A C 1
ATOM 1693 O O . LEU A 1 212 ? 6.924 -12.964 -26.696 1.00 52.38 212 LEU A O 1
ATOM 1697 N N . LEU A 1 213 ? 7.335 -15.071 -26.026 1.00 53.41 213 LEU A N 1
ATOM 1698 C CA . LEU A 1 213 ? 8.677 -14.831 -25.479 1.00 53.41 213 LEU A CA 1
ATOM 1699 C C . LEU A 1 213 ? 9.752 -14.626 -26.562 1.00 53.41 213 LEU A C 1
ATOM 1701 O O . LEU A 1 213 ? 10.801 -14.050 -26.284 1.00 53.41 213 LEU A O 1
ATOM 1705 N N . ASN A 1 214 ? 9.489 -15.066 -27.796 1.00 55.50 214 ASN A N 1
ATOM 1706 C CA . ASN A 1 214 ? 10.485 -15.145 -28.870 1.00 55.50 214 ASN A CA 1
ATOM 1707 C C . ASN A 1 214 ? 10.237 -14.152 -30.011 1.00 55.50 214 ASN A C 1
ATOM 1709 O O . ASN A 1 214 ? 10.606 -14.415 -31.156 1.00 55.50 214 ASN A O 1
ATOM 1713 N N . ALA A 1 215 ? 9.586 -13.022 -29.735 1.00 61.81 215 ALA A N 1
ATOM 1714 C CA . ALA A 1 215 ? 9.389 -12.014 -30.764 1.00 61.81 215 ALA A CA 1
ATOM 1715 C C . ALA A 1 215 ? 10.741 -11.404 -31.170 1.00 61.81 215 ALA A C 1
ATOM 1717 O O . ALA A 1 215 ? 11.391 -10.711 -30.389 1.00 61.81 215 ALA A O 1
ATOM 1718 N N . THR A 1 216 ? 11.168 -11.677 -32.402 1.00 72.31 216 THR A N 1
ATOM 1719 C CA . THR A 1 216 ? 12.381 -11.110 -32.986 1.00 72.31 216 THR A CA 1
ATOM 1720 C C . THR A 1 216 ? 12.180 -9.627 -33.257 1.00 72.31 216 THR A C 1
ATOM 1722 O O . THR A 1 216 ? 11.337 -9.220 -34.055 1.00 72.31 216 THR A O 1
ATOM 1725 N N . ILE A 1 217 ? 12.981 -8.814 -32.582 1.00 82.12 217 ILE A N 1
ATOM 1726 C CA . ILE A 1 217 ? 12.998 -7.368 -32.754 1.00 82.12 217 ILE A CA 1
ATOM 1727 C C . ILE A 1 217 ? 14.110 -7.030 -33.734 1.00 82.12 217 ILE A C 1
ATOM 1729 O O . ILE A 1 217 ? 15.141 -7.700 -33.774 1.00 82.12 217 ILE A O 1
ATOM 1733 N N . TYR A 1 218 ? 13.926 -5.986 -34.532 1.00 86.94 218 TYR A N 1
ATOM 1734 C CA . TYR A 1 218 ? 14.948 -5.560 -35.473 1.00 86.94 218 TYR A CA 1
ATOM 1735 C C . TYR A 1 218 ? 15.489 -4.182 -35.126 1.00 86.94 218 TYR A C 1
ATOM 1737 O O . TYR A 1 218 ? 14.733 -3.220 -34.997 1.00 86.94 218 TYR A O 1
ATOM 1745 N N . LEU A 1 219 ? 16.813 -4.095 -35.059 1.00 86.50 219 LEU A N 1
ATOM 1746 C CA . LEU A 1 219 ? 17.560 -2.849 -34.972 1.00 86.50 219 LEU A CA 1
ATOM 1747 C C . LEU A 1 219 ? 18.006 -2.442 -36.373 1.00 86.50 219 LEU A C 1
ATOM 1749 O O . LEU A 1 219 ? 18.636 -3.240 -37.072 1.00 86.50 219 LEU A O 1
ATOM 1753 N N . THR A 1 220 ? 17.688 -1.219 -36.794 1.00 87.38 220 THR A N 1
ATOM 1754 C CA . THR A 1 220 ? 18.172 -0.674 -38.068 1.00 87.38 220 THR A CA 1
ATOM 1755 C C . THR A 1 220 ? 18.949 0.612 -37.870 1.00 87.38 220 THR A C 1
ATOM 1757 O O . THR A 1 220 ? 18.481 1.520 -37.185 1.00 87.38 220 THR A O 1
ATOM 1760 N N . LEU A 1 221 ? 20.140 0.682 -38.463 1.00 87.38 221 LEU A N 1
ATOM 1761 C CA . LEU A 1 221 ? 20.952 1.891 -38.476 1.00 87.38 221 LEU A CA 1
ATOM 1762 C C . LEU A 1 221 ? 20.543 2.747 -39.668 1.00 87.38 221 LEU A C 1
ATOM 1764 O O . LEU A 1 221 ? 20.554 2.278 -40.810 1.00 87.38 221 LEU A O 1
ATOM 1768 N N . GLN A 1 222 ? 20.200 4.000 -39.393 1.00 84.06 222 GLN A N 1
ATOM 1769 C CA . GLN A 1 222 ? 19.889 4.995 -40.406 1.00 84.06 222 GLN A CA 1
ATOM 1770 C C . GLN A 1 222 ? 20.792 6.213 -40.226 1.00 84.06 222 GLN A C 1
ATOM 1772 O O . GLN A 1 222 ? 21.112 6.618 -39.107 1.00 84.06 222 GLN A O 1
ATOM 1777 N N . SER A 1 223 ? 21.186 6.816 -41.345 1.00 83.06 223 SER A N 1
ATOM 1778 C CA . SER A 1 223 ? 21.910 8.082 -41.369 1.00 83.06 223 SER A CA 1
ATOM 1779 C C . SER A 1 223 ? 21.075 9.141 -42.076 1.00 83.06 223 SER A C 1
ATOM 1781 O O . SER A 1 223 ? 20.638 8.932 -43.208 1.00 83.06 223 SER A O 1
ATOM 1783 N N . ARG A 1 224 ? 20.889 10.292 -41.438 1.00 82.19 224 ARG A N 1
ATOM 1784 C CA . ARG A 1 224 ? 20.223 11.460 -42.009 1.00 82.19 224 ARG A CA 1
ATOM 1785 C C . ARG A 1 224 ? 21.175 12.644 -41.958 1.00 82.19 224 ARG A C 1
ATOM 1787 O O . ARG A 1 224 ? 21.671 13.003 -40.896 1.00 82.19 224 ARG A O 1
ATOM 1794 N N . THR A 1 225 ? 21.412 13.275 -43.098 1.00 81.19 225 THR A N 1
ATOM 1795 C CA . THR A 1 225 ? 22.142 14.543 -43.162 1.00 81.19 225 THR A CA 1
ATOM 1796 C C . THR A 1 225 ? 21.180 15.688 -42.885 1.00 81.19 225 THR A C 1
ATOM 1798 O O . THR A 1 225 ? 20.167 15.819 -43.573 1.00 81.19 225 THR A O 1
ATOM 1801 N N . VAL A 1 226 ? 21.487 16.514 -41.889 1.00 80.38 226 VAL A N 1
ATOM 1802 C CA . VAL A 1 226 ? 20.709 17.709 -41.554 1.00 80.38 226 VAL A CA 1
ATOM 1803 C C . VAL A 1 226 ? 21.596 18.931 -41.769 1.00 80.38 226 VAL A C 1
ATOM 1805 O O . VAL A 1 226 ? 22.732 18.971 -41.306 1.00 80.38 226 VAL A O 1
ATOM 1808 N N . SER A 1 227 ? 21.094 19.924 -42.502 1.00 77.88 227 SER A N 1
ATOM 1809 C CA . SER A 1 227 ? 21.774 21.204 -42.700 1.00 77.88 227 SER A CA 1
ATOM 1810 C C . SER A 1 227 ? 21.104 22.281 -41.851 1.00 77.88 227 SER A C 1
ATOM 1812 O O . SER A 1 227 ? 19.966 22.658 -42.133 1.00 77.88 227 SER A O 1
ATOM 1814 N N . VAL A 1 228 ? 21.803 22.794 -40.840 1.00 80.75 228 VAL A N 1
ATOM 1815 C CA . VAL A 1 228 ? 21.357 23.947 -40.042 1.00 80.75 228 VAL A CA 1
ATOM 1816 C C . VAL A 1 228 ? 22.415 25.036 -40.177 1.00 80.75 228 VAL A C 1
ATOM 1818 O O . VAL A 1 228 ? 23.589 24.786 -39.927 1.00 80.75 228 VAL A O 1
ATOM 1821 N N . ASN A 1 229 ? 22.021 26.242 -40.596 1.00 78.06 229 ASN A N 1
ATOM 1822 C CA . ASN A 1 229 ? 22.920 27.398 -40.740 1.00 78.06 229 ASN A CA 1
ATOM 1823 C C . ASN A 1 229 ? 24.193 27.111 -41.570 1.00 78.06 229 ASN A C 1
ATOM 1825 O O . ASN A 1 229 ? 25.297 27.434 -41.144 1.00 78.06 229 ASN A O 1
ATOM 1829 N N . ASN A 1 230 ? 24.052 26.482 -42.744 1.00 79.50 230 ASN A N 1
ATOM 1830 C CA . ASN A 1 230 ? 25.157 26.069 -43.632 1.00 79.50 230 ASN 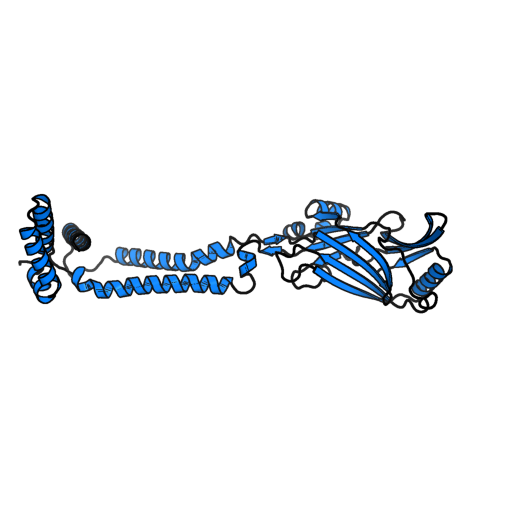A CA 1
ATOM 1831 C C . ASN A 1 230 ? 26.156 25.055 -43.038 1.00 79.50 230 ASN A C 1
ATOM 1833 O O . ASN A 1 230 ? 27.128 24.699 -43.703 1.00 79.50 230 ASN A O 1
ATOM 1837 N N . VAL A 1 231 ? 25.904 24.530 -41.837 1.00 76.81 231 VAL A N 1
ATOM 1838 C CA . VAL A 1 231 ? 26.635 23.393 -41.274 1.00 76.81 231 VAL A CA 1
ATOM 1839 C C . VAL A 1 231 ? 25.849 22.127 -41.596 1.00 76.81 231 VAL A C 1
ATOM 1841 O O . VAL A 1 231 ? 24.701 21.971 -41.179 1.00 76.81 231 VAL A O 1
ATOM 1844 N N . THR A 1 232 ? 26.453 21.228 -42.373 1.00 77.75 232 THR A N 1
ATOM 1845 C CA . THR A 1 232 ? 25.899 19.901 -42.659 1.00 77.75 232 THR A CA 1
ATOM 1846 C C . THR A 1 232 ? 26.417 18.915 -41.620 1.00 77.75 232 THR A C 1
ATOM 1848 O O . THR A 1 232 ? 27.606 18.611 -41.574 1.00 77.75 232 THR A O 1
ATOM 1851 N N . THR A 1 233 ? 25.528 18.414 -40.764 1.00 77.06 233 THR A N 1
ATOM 1852 C CA . THR A 1 233 ? 25.852 17.364 -39.794 1.00 77.06 233 THR A CA 1
ATOM 1853 C C . THR A 1 233 ? 25.178 16.059 -40.200 1.00 77.06 233 THR A C 1
ATOM 1855 O O . THR A 1 233 ? 23.988 16.002 -40.520 1.00 77.06 233 THR A O 1
ATOM 1858 N N . GLY A 1 234 ? 25.960 14.980 -40.234 1.00 79.75 234 GLY A N 1
ATOM 1859 C CA . GLY A 1 234 ? 25.437 13.630 -40.405 1.00 79.75 234 GLY A CA 1
ATOM 1860 C C . GLY A 1 234 ? 24.967 13.095 -39.059 1.00 79.75 234 GLY A C 1
ATOM 1861 O O . GLY A 1 234 ? 25.788 12.844 -38.183 1.00 79.75 234 GLY A O 1
ATOM 1862 N N . LEU A 1 235 ? 23.661 12.911 -38.889 1.00 82.62 235 LEU A N 1
ATOM 1863 C CA . LEU A 1 235 ? 23.094 12.254 -37.717 1.00 82.62 235 LEU A CA 1
ATOM 1864 C C . LEU A 1 235 ? 22.911 10.772 -38.019 1.00 82.62 235 LEU A C 1
ATOM 1866 O O . LEU A 1 235 ? 22.290 10.407 -39.017 1.00 82.62 235 LEU A O 1
ATOM 1870 N N . ARG A 1 236 ? 23.436 9.914 -37.148 1.00 84.50 236 ARG A N 1
ATOM 1871 C CA . ARG A 1 236 ? 23.170 8.476 -37.164 1.00 84.50 236 ARG A CA 1
ATOM 1872 C C . ARG A 1 236 ? 22.270 8.145 -35.987 1.00 84.50 236 ARG A C 1
ATOM 1874 O O . ARG A 1 236 ? 22.476 8.652 -34.888 1.00 84.50 236 ARG A O 1
ATOM 1881 N N . TYR A 1 237 ? 21.263 7.321 -36.214 1.00 87.19 237 TYR A N 1
ATOM 1882 C CA . TYR A 1 237 ? 20.377 6.856 -35.156 1.00 87.19 237 TYR A CA 1
ATOM 1883 C C . TYR A 1 237 ? 19.934 5.430 -35.445 1.00 87.19 237 TYR A C 1
ATOM 1885 O O . TYR A 1 237 ? 19.822 5.011 -36.602 1.00 87.19 237 TYR A O 1
ATOM 1893 N N . TRP A 1 238 ? 19.689 4.683 -34.375 1.00 88.12 238 TRP A N 1
ATOM 1894 C CA . TRP A 1 238 ? 19.089 3.367 -34.481 1.00 88.12 238 TRP A CA 1
ATOM 1895 C C . TRP A 1 238 ? 17.576 3.481 -34.381 1.00 88.12 238 TRP A C 1
ATOM 1897 O O . TRP A 1 238 ? 17.035 4.319 -33.655 1.00 88.12 238 TRP A O 1
ATOM 1907 N N . THR A 1 239 ? 16.891 2.618 -35.116 1.00 88.75 239 THR A N 1
ATOM 1908 C CA . THR A 1 239 ? 15.454 2.408 -34.974 1.00 88.75 239 THR A CA 1
ATOM 1909 C C . THR A 1 239 ? 15.190 0.972 -34.558 1.00 88.75 239 THR A C 1
ATOM 1911 O O . THR A 1 239 ? 15.885 0.048 -34.987 1.00 88.75 239 THR A O 1
ATOM 1914 N N . LEU A 1 240 ? 14.203 0.800 -33.694 1.00 89.12 240 LEU A N 1
ATOM 1915 C CA . LEU A 1 240 ? 13.818 -0.442 -33.063 1.00 89.12 240 LEU A CA 1
ATOM 1916 C C . LEU A 1 240 ? 12.410 -0.805 -33.531 1.00 89.12 240 LEU A C 1
ATOM 1918 O O . LEU A 1 240 ? 11.469 -0.049 -33.315 1.00 89.12 240 LEU A O 1
ATOM 1922 N N . THR A 1 241 ? 12.269 -1.947 -34.196 1.00 86.88 241 THR A N 1
ATOM 1923 C CA . THR A 1 241 ? 11.007 -2.338 -34.842 1.00 86.88 241 THR A CA 1
ATOM 1924 C C . THR A 1 241 ? 10.551 -3.710 -34.385 1.00 86.88 241 THR A C 1
ATOM 1926 O O . THR A 1 241 ? 11.357 -4.642 -34.288 1.00 86.88 241 THR A O 1
ATOM 1929 N N . ASP A 1 242 ? 9.258 -3.821 -34.093 1.00 81.62 242 ASP A N 1
ATOM 1930 C CA . ASP A 1 242 ? 8.612 -5.081 -33.743 1.00 81.62 242 ASP A CA 1
ATOM 1931 C C . ASP A 1 242 ? 8.072 -5.749 -35.016 1.00 81.62 242 ASP A C 1
ATOM 1933 O O . ASP A 1 242 ? 7.117 -5.258 -35.621 1.00 81.62 242 ASP A O 1
ATOM 1937 N N . GLY A 1 243 ? 8.701 -6.850 -35.440 1.00 73.31 243 GLY A N 1
ATOM 1938 C CA . GLY A 1 243 ? 8.317 -7.585 -36.648 1.00 73.31 243 GLY A CA 1
ATOM 1939 C C . GLY A 1 243 ? 8.952 -7.080 -37.952 1.00 73.31 243 GLY A C 1
ATOM 1940 O O . GLY A 1 243 ? 9.895 -6.291 -37.966 1.00 73.31 243 GLY A O 1
ATOM 1941 N N . ALA A 1 244 ? 8.483 -7.612 -39.084 1.00 61.94 244 ALA A N 1
ATOM 1942 C CA . ALA A 1 244 ? 9.083 -7.358 -40.397 1.00 61.94 244 ALA A CA 1
ATOM 1943 C C . ALA A 1 244 ? 8.862 -5.921 -40.906 1.00 61.94 244 ALA A C 1
ATOM 1945 O O . ALA A 1 244 ? 9.689 -5.428 -41.679 1.00 61.94 244 ALA A O 1
ATOM 1946 N N . ASP A 1 245 ? 7.828 -5.235 -40.425 1.00 67.38 245 ASP A N 1
ATOM 1947 C CA . ASP A 1 245 ? 7.493 -3.868 -40.822 1.00 67.38 245 ASP A CA 1
ATOM 1948 C C . ASP A 1 245 ? 8.441 -2.851 -40.172 1.00 67.38 245 ASP A C 1
ATOM 1950 O O . ASP A 1 245 ? 8.841 -2.979 -39.017 1.00 67.38 245 ASP A O 1
ATOM 1954 N N . SER A 1 246 ? 8.857 -1.833 -40.929 1.00 64.69 246 SER A N 1
ATOM 1955 C CA . SER A 1 246 ? 9.888 -0.876 -40.496 1.00 64.69 246 SER A CA 1
ATOM 1956 C C . SER A 1 246 ? 9.348 0.335 -39.726 1.00 64.69 246 SER A C 1
ATOM 1958 O O . SER A 1 246 ? 10.114 1.240 -39.404 1.00 64.69 246 SER A O 1
ATOM 1960 N N . THR A 1 247 ? 8.038 0.401 -39.487 1.00 72.12 247 THR A N 1
ATOM 1961 C CA . THR A 1 247 ? 7.356 1.583 -38.926 1.00 72.12 247 THR A CA 1
ATOM 1962 C C . THR A 1 247 ? 6.709 1.328 -37.571 1.00 72.12 247 THR A C 1
ATOM 1964 O O . THR A 1 247 ? 6.330 2.276 -36.889 1.00 72.12 247 THR A O 1
ATOM 1967 N N . THR A 1 248 ? 6.560 0.067 -37.171 1.00 80.31 248 THR A N 1
ATOM 1968 C CA . THR A 1 248 ? 5.935 -0.321 -35.907 1.00 80.31 248 THR A CA 1
ATOM 1969 C C . THR A 1 248 ? 6.965 -0.308 -34.785 1.00 80.31 248 THR A C 1
ATOM 1971 O O . THR A 1 248 ? 7.923 -1.082 -34.788 1.00 80.31 248 THR A O 1
ATOM 1974 N N . GLY A 1 249 ? 6.772 0.588 -33.818 1.00 83.88 249 GLY A N 1
ATOM 1975 C CA . GLY A 1 249 ? 7.567 0.616 -32.594 1.00 83.88 249 GLY A CA 1
ATOM 1976 C C . GLY A 1 249 ? 7.223 -0.529 -31.633 1.00 83.88 249 GLY A C 1
ATOM 1977 O O . GLY A 1 249 ? 6.437 -1.424 -31.956 1.00 83.88 249 GLY A O 1
ATOM 1978 N N . ILE A 1 250 ? 7.816 -0.514 -30.440 1.00 85.62 250 ILE A N 1
ATOM 1979 C CA . ILE A 1 250 ? 7.658 -1.597 -29.459 1.00 85.62 250 ILE A CA 1
ATOM 1980 C C . ILE A 1 250 ? 6.500 -1.324 -28.502 1.00 85.62 250 ILE A C 1
ATOM 1982 O O . ILE A 1 250 ? 6.298 -0.205 -28.034 1.00 85.62 250 ILE A O 1
ATOM 1986 N N . LYS A 1 251 ? 5.778 -2.390 -28.149 1.00 86.62 251 LYS A N 1
ATOM 1987 C CA . LYS A 1 251 ? 4.792 -2.398 -27.065 1.00 86.62 251 LYS A CA 1
ATOM 1988 C C . LYS A 1 251 ? 5.310 -3.247 -25.905 1.00 86.62 251 LYS A C 1
ATOM 1990 O O . LYS A 1 251 ? 5.726 -4.385 -26.123 1.00 86.62 251 LYS A O 1
ATOM 1995 N N . ILE A 1 252 ? 5.270 -2.701 -24.691 1.00 86.62 252 ILE A N 1
ATOM 1996 C CA . ILE A 1 252 ? 5.636 -3.416 -23.459 1.00 86.62 252 ILE A CA 1
ATOM 1997 C C . ILE A 1 252 ? 4.421 -3.473 -22.542 1.00 86.62 252 ILE A C 1
ATOM 1999 O O . ILE A 1 252 ? 3.765 -2.460 -22.299 1.00 86.62 252 ILE A O 1
ATOM 2003 N N . PHE A 1 253 ? 4.147 -4.663 -22.026 1.00 86.50 253 PHE A N 1
ATOM 2004 C CA . PHE A 1 253 ? 3.122 -4.930 -21.034 1.00 86.50 253 PHE A CA 1
ATOM 2005 C C . PHE A 1 253 ? 3.761 -5.038 -19.650 1.00 86.50 253 PHE A C 1
ATOM 2007 O O . PHE A 1 253 ? 4.710 -5.793 -19.429 1.00 86.50 253 PHE A O 1
ATOM 2014 N N . SER A 1 254 ? 3.219 -4.260 -18.726 1.00 87.56 254 SER A N 1
ATOM 2015 C CA . SER A 1 254 ? 3.609 -4.184 -17.330 1.00 87.56 254 SER A CA 1
ATOM 2016 C C . SER A 1 254 ? 2.501 -4.764 -16.458 1.00 87.56 254 SER A C 1
ATOM 2018 O O . SER A 1 254 ? 1.340 -4.378 -16.595 1.00 87.56 254 SER A O 1
ATOM 2020 N N . PHE A 1 255 ? 2.866 -5.652 -15.539 1.00 87.06 255 PHE A N 1
ATOM 2021 C CA . PHE A 1 255 ? 1.996 -6.143 -14.477 1.00 87.06 255 PHE A CA 1
ATOM 2022 C C . PHE A 1 255 ? 2.310 -5.391 -13.190 1.00 87.06 255 PHE A C 1
ATOM 2024 O O . PHE A 1 255 ? 3.355 -5.588 -12.571 1.00 87.06 255 PHE A O 1
ATOM 2031 N N . CYS A 1 256 ? 1.413 -4.500 -12.802 1.00 84.88 256 CYS A N 1
ATOM 2032 C CA . CYS A 1 256 ? 1.537 -3.707 -11.592 1.00 84.88 256 CYS A CA 1
ATOM 2033 C C . CYS A 1 256 ? 1.040 -4.484 -10.370 1.00 84.88 256 CYS A C 1
ATOM 2035 O O . CYS A 1 256 ? 0.230 -5.402 -10.469 1.00 84.88 256 CYS A O 1
ATOM 2037 N N . THR A 1 257 ? 1.479 -4.084 -9.182 1.00 84.62 257 THR A N 1
ATOM 2038 C CA . THR A 1 257 ? 0.906 -4.583 -7.928 1.00 84.62 257 THR A CA 1
ATOM 2039 C C . THR A 1 257 ? -0.109 -3.596 -7.369 1.00 84.62 257 THR A C 1
ATOM 2041 O O . THR A 1 257 ? -0.125 -2.413 -7.721 1.00 84.62 257 THR A O 1
ATOM 2044 N N . ARG A 1 258 ? -0.970 -4.073 -6.467 1.00 83.00 258 ARG A N 1
ATOM 2045 C CA . ARG A 1 258 ? -1.841 -3.177 -5.708 1.00 83.00 258 ARG A CA 1
ATOM 2046 C C . ARG A 1 258 ? -1.075 -2.555 -4.551 1.00 83.00 258 ARG A C 1
ATOM 2048 O O . ARG A 1 258 ? -0.237 -3.214 -3.934 1.00 83.00 258 ARG A O 1
ATOM 2055 N N . VAL A 1 259 ? -1.403 -1.309 -4.240 1.00 79.06 259 VAL A N 1
ATOM 2056 C CA . VAL A 1 259 ? -0.924 -0.628 -3.038 1.00 79.06 259 VAL A CA 1
ATOM 2057 C C . VAL A 1 259 ? -2.104 -0.116 -2.217 1.00 79.06 259 VAL A C 1
ATOM 2059 O O . VAL A 1 259 ? -3.100 0.332 -2.796 1.00 79.06 259 VAL A O 1
ATOM 2062 N N . PRO A 1 260 ? -2.014 -0.178 -0.880 1.00 73.88 260 PRO A N 1
ATOM 2063 C CA . PRO A 1 260 ? -2.961 0.511 -0.019 1.00 73.88 260 PRO A CA 1
ATOM 2064 C C . PRO A 1 260 ? -2.841 2.024 -0.243 1.00 73.88 260 PRO A C 1
ATOM 2066 O O . PRO A 1 260 ? -1.739 2.543 -0.416 1.00 73.88 260 PRO A O 1
ATOM 2069 N N . ILE A 1 261 ? -3.968 2.737 -0.234 1.00 70.50 261 ILE A N 1
ATOM 2070 C CA . ILE A 1 261 ? -4.036 4.199 -0.407 1.00 70.50 261 ILE A CA 1
ATOM 2071 C C . ILE A 1 261 ? -4.538 4.909 0.859 1.00 70.50 261 ILE A C 1
ATOM 2073 O O . ILE A 1 261 ? -5.251 4.347 1.697 1.00 70.50 261 ILE A O 1
ATOM 2077 N N . GLY A 1 262 ? -4.155 6.180 1.009 1.00 69.19 262 GLY A N 1
ATOM 2078 C CA . GLY A 1 262 ? -4.587 7.042 2.114 1.00 69.19 262 GLY A CA 1
ATOM 2079 C C . GLY A 1 262 ? -3.957 6.677 3.463 1.00 69.19 262 GLY A C 1
ATOM 2080 O O . GLY A 1 262 ? -2.778 6.338 3.538 1.00 69.19 262 GLY A O 1
ATOM 2081 N N . PHE A 1 263 ? -4.743 6.746 4.544 1.00 62.94 263 PHE A N 1
ATOM 2082 C CA . PHE A 1 263 ? -4.275 6.451 5.909 1.00 62.94 263 PHE A CA 1
ATOM 2083 C C . PHE A 1 263 ? -3.709 5.027 6.051 1.00 62.94 263 PHE A C 1
ATOM 2085 O O . PHE A 1 263 ? -2.773 4.804 6.816 1.00 62.94 263 PHE A O 1
ATOM 2092 N N . SER A 1 264 ? -4.222 4.072 5.268 1.00 65.44 264 SER A N 1
ATOM 2093 C CA . SER A 1 264 ? -3.736 2.688 5.267 1.00 65.44 264 SER A CA 1
ATOM 2094 C C . SER A 1 264 ? -2.305 2.559 4.722 1.00 65.44 264 SER A C 1
ATOM 2096 O O . SER A 1 264 ? -1.513 1.802 5.280 1.00 65.44 264 SER A O 1
ATOM 2098 N N . ALA A 1 265 ? -1.931 3.360 3.714 1.00 65.50 265 ALA A N 1
ATOM 2099 C CA . ALA A 1 265 ? -0.585 3.387 3.136 1.00 65.50 265 ALA A CA 1
ATOM 2100 C C . ALA A 1 265 ? 0.473 3.813 4.165 1.00 65.50 265 ALA A C 1
ATOM 2102 O O . ALA A 1 265 ? 1.541 3.211 4.259 1.00 65.50 265 ALA A O 1
ATOM 2103 N N . ALA A 1 266 ? 0.142 4.812 4.988 1.00 64.00 266 ALA A N 1
ATOM 2104 C CA . ALA A 1 266 ? 1.022 5.319 6.038 1.00 64.00 266 ALA A CA 1
ATOM 2105 C C . ALA A 1 266 ? 1.267 4.298 7.167 1.00 64.00 266 ALA A C 1
ATOM 2107 O O . ALA A 1 266 ? 2.285 4.369 7.853 1.00 64.00 266 ALA A O 1
ATOM 2108 N N . LEU A 1 267 ? 0.350 3.344 7.367 1.00 64.81 267 LEU A N 1
ATOM 2109 C CA . LEU A 1 267 ? 0.407 2.350 8.446 1.00 64.81 267 LEU A CA 1
ATOM 2110 C C . LEU A 1 267 ? 0.840 0.949 7.978 1.00 64.81 267 LEU A C 1
ATOM 2112 O O . LEU A 1 267 ? 1.064 0.076 8.824 1.00 64.81 267 LEU A O 1
ATOM 2116 N N . ALA A 1 268 ? 0.986 0.736 6.666 1.00 62.09 268 ALA A N 1
ATOM 2117 C CA . ALA A 1 268 ? 1.172 -0.572 6.038 1.00 62.09 268 ALA A CA 1
ATOM 2118 C C . ALA A 1 268 ? 2.468 -1.305 6.428 1.00 62.09 268 ALA A C 1
ATOM 2120 O O . ALA A 1 268 ? 2.518 -2.526 6.319 1.00 62.09 268 ALA A O 1
ATOM 2121 N N . SER A 1 269 ? 3.511 -0.607 6.893 1.00 59.06 269 SER A N 1
ATOM 2122 C CA . SER A 1 269 ? 4.803 -1.260 7.141 1.00 59.06 269 SER A CA 1
ATOM 2123 C C . SER A 1 269 ? 4.946 -1.911 8.517 1.00 59.06 269 SER A C 1
ATOM 2125 O O . SER A 1 269 ? 5.814 -2.761 8.625 1.00 59.06 269 SER A O 1
ATOM 2127 N N . ASN A 1 270 ? 4.138 -1.531 9.528 1.00 64.56 270 ASN A N 1
ATOM 2128 C CA . ASN A 1 270 ? 4.066 -2.103 10.902 1.00 64.56 270 ASN A CA 1
ATOM 2129 C C . ASN A 1 270 ? 3.113 -1.320 11.848 1.00 64.56 270 ASN A C 1
ATOM 2131 O O . ASN A 1 270 ? 2.861 -1.736 12.981 1.00 64.56 270 ASN A O 1
ATOM 2135 N N . GLY A 1 271 ? 2.586 -0.166 11.422 1.00 72.19 271 GLY A N 1
ATOM 2136 C CA . GLY A 1 271 ? 1.819 0.749 12.277 1.00 72.19 271 GLY A CA 1
ATOM 2137 C C . GLY A 1 271 ? 0.412 0.263 12.631 1.00 72.19 271 GLY A C 1
ATOM 2138 O O . GLY A 1 271 ? -0.115 0.631 13.678 1.00 72.19 271 GLY A O 1
ATOM 2139 N N . LEU A 1 272 ? -0.187 -0.597 11.804 1.00 76.06 272 LEU A N 1
ATOM 2140 C CA . LEU A 1 272 ? -1.558 -1.078 12.003 1.00 76.06 272 LEU A CA 1
ATOM 2141 C C . LEU A 1 272 ? -1.710 -1.942 13.265 1.00 76.06 272 LEU A C 1
ATOM 2143 O O . LEU A 1 272 ? -2.673 -1.785 14.015 1.00 76.06 272 LEU A O 1
ATOM 2147 N N . VAL A 1 273 ? -0.720 -2.794 13.547 1.00 80.31 273 VAL A N 1
ATOM 2148 C CA . VAL A 1 273 ? -0.685 -3.610 14.771 1.00 80.31 273 VAL A CA 1
ATOM 2149 C C . VAL A 1 273 ? -0.540 -2.717 16.004 1.00 80.31 273 VAL A C 1
ATOM 2151 O O . VAL A 1 273 ? -1.250 -2.904 16.989 1.00 80.31 273 VAL A O 1
ATOM 2154 N N . GLY A 1 274 ? 0.328 -1.702 15.935 1.00 83.56 274 GLY A N 1
ATOM 2155 C CA . GLY A 1 274 ? 0.514 -0.726 17.011 1.00 83.56 274 GLY A CA 1
ATOM 2156 C C . GLY A 1 274 ? -0.738 0.114 17.281 1.00 83.56 274 GLY A C 1
ATOM 2157 O O . GLY A 1 274 ? -1.116 0.288 18.438 1.00 83.56 274 GLY A O 1
ATOM 2158 N N . LEU A 1 275 ? -1.423 0.577 16.228 1.00 81.06 275 LEU A N 1
ATOM 2159 C CA . LEU A 1 275 ? -2.693 1.302 16.339 1.00 81.06 275 LEU A CA 1
ATOM 2160 C C . LEU A 1 275 ? -3.766 0.437 17.010 1.00 81.06 275 LEU A C 1
ATOM 2162 O O . LEU A 1 275 ? -4.416 0.886 17.954 1.00 81.06 275 LEU A O 1
ATOM 2166 N N . TYR A 1 276 ? -3.925 -0.809 16.554 1.00 85.19 276 TYR A N 1
ATOM 2167 C CA . TYR A 1 276 ? -4.878 -1.753 17.133 1.00 85.19 276 TYR A CA 1
ATOM 2168 C C . TYR A 1 276 ? -4.593 -2.000 18.618 1.00 85.19 276 TYR A C 1
ATOM 2170 O O . TYR A 1 276 ? -5.477 -1.823 19.458 1.00 85.19 276 TYR A O 1
ATOM 2178 N N . LEU A 1 277 ? -3.343 -2.332 18.960 1.00 87.12 277 LEU A N 1
ATOM 2179 C CA . LEU A 1 277 ? -2.928 -2.528 20.349 1.00 87.12 277 LEU A CA 1
ATOM 2180 C C . LEU A 1 277 ? -3.173 -1.271 21.192 1.00 87.12 277 LEU A C 1
ATOM 2182 O O . LEU A 1 277 ? -3.656 -1.378 22.316 1.00 87.12 277 LEU A O 1
ATOM 2186 N N . GLY A 1 278 ? -2.904 -0.082 20.650 1.00 89.25 278 GLY A N 1
ATOM 2187 C CA . GLY A 1 278 ? -3.157 1.195 21.317 1.00 89.25 278 GLY A CA 1
ATOM 2188 C C . GLY A 1 278 ? -4.633 1.413 21.658 1.00 89.25 278 GLY A C 1
ATOM 2189 O O . GLY A 1 278 ? -4.953 1.773 22.794 1.00 89.25 278 GLY A O 1
ATOM 2190 N N . ILE A 1 279 ? -5.538 1.147 20.713 1.00 86.81 279 ILE A N 1
ATOM 2191 C CA . ILE A 1 279 ? -6.990 1.258 20.926 1.00 86.81 279 ILE A CA 1
ATOM 2192 C C . ILE A 1 279 ? -7.456 0.246 21.979 1.00 86.81 279 ILE A C 1
ATOM 2194 O O . ILE A 1 279 ? -8.108 0.627 22.954 1.00 86.81 279 ILE A O 1
ATOM 2198 N N . VAL A 1 280 ? -7.074 -1.026 21.834 1.00 89.19 280 VAL A N 1
ATOM 2199 C CA . VAL A 1 280 ? -7.479 -2.102 22.755 1.00 89.19 280 VAL A CA 1
ATOM 2200 C C . VAL A 1 280 ? -6.979 -1.838 24.177 1.00 89.19 280 VAL A C 1
ATOM 2202 O O . VAL A 1 280 ? -7.746 -1.955 25.133 1.00 89.19 280 VAL A O 1
ATOM 2205 N N . LEU A 1 281 ? -5.720 -1.420 24.338 1.00 91.38 281 LEU A N 1
ATOM 2206 C CA . LEU A 1 281 ? -5.152 -1.083 25.647 1.00 91.38 281 LEU A CA 1
ATOM 2207 C C . LEU A 1 281 ? -5.825 0.139 26.273 1.00 91.38 281 LEU A C 1
ATOM 2209 O O . LEU A 1 281 ? -6.058 0.153 27.484 1.00 91.38 281 LEU A O 1
ATOM 2213 N N . SER A 1 282 ? -6.153 1.153 25.469 1.00 91.19 282 SER A N 1
ATOM 2214 C CA . SER A 1 282 ? -6.864 2.342 25.948 1.00 91.19 282 SER A CA 1
ATOM 2215 C C . SER A 1 282 ? -8.226 1.956 26.509 1.00 91.19 282 SER A C 1
ATOM 2217 O O . SER A 1 282 ? -8.559 2.324 27.635 1.00 91.19 282 SER A O 1
ATOM 2219 N N . ILE A 1 283 ? -8.983 1.136 25.781 1.00 90.00 283 ILE A N 1
ATOM 2220 C CA . ILE A 1 283 ? -10.297 0.692 26.239 1.00 90.00 283 ILE A CA 1
ATOM 2221 C C . ILE A 1 283 ? -10.186 -0.235 27.454 1.00 90.00 283 ILE A C 1
ATOM 2223 O O . ILE A 1 283 ? -10.937 -0.075 28.415 1.00 90.00 283 ILE A O 1
ATOM 2227 N N . GLY A 1 284 ? -9.208 -1.143 27.477 1.00 91.06 284 GLY A N 1
ATOM 2228 C CA . GLY A 1 284 ? -8.931 -1.967 28.653 1.00 91.06 284 GLY A CA 1
ATOM 2229 C C . GLY A 1 284 ? -8.642 -1.126 29.902 1.00 91.06 284 GLY A C 1
ATOM 2230 O O . GLY A 1 284 ? -9.121 -1.446 30.991 1.00 91.06 284 GLY A O 1
ATOM 2231 N N . ARG A 1 285 ? -7.925 -0.001 29.756 1.00 92.44 285 ARG A N 1
ATOM 2232 C CA . ARG A 1 285 ? -7.728 0.964 30.850 1.00 92.44 285 ARG A CA 1
ATOM 2233 C C . ARG A 1 285 ? -9.037 1.610 31.292 1.00 92.44 285 ARG A C 1
ATOM 2235 O O . ARG A 1 285 ? -9.269 1.682 32.495 1.00 92.44 285 ARG A O 1
ATOM 2242 N N . PHE A 1 286 ? -9.893 2.031 30.364 1.00 91.19 286 PHE A N 1
ATOM 2243 C CA . PHE A 1 286 ? -11.203 2.597 30.704 1.00 91.19 286 PHE A CA 1
ATOM 2244 C C . PHE A 1 286 ? -12.103 1.596 31.436 1.00 91.19 286 PHE A C 1
ATOM 2246 O O . PHE A 1 286 ? -12.666 1.941 32.474 1.00 91.19 286 PHE A O 1
ATOM 2253 N N . LEU A 1 287 ? -12.181 0.348 30.966 1.00 90.75 287 LEU A N 1
ATOM 2254 C CA . LEU A 1 287 ? -12.939 -0.711 31.641 1.00 90.75 287 LEU A CA 1
ATOM 2255 C C . LEU A 1 287 ? -12.395 -0.980 33.048 1.00 90.75 287 LEU A C 1
ATOM 2257 O O . LEU A 1 287 ? -13.161 -1.086 34.005 1.00 90.75 287 LEU A O 1
ATOM 2261 N N . ARG A 1 288 ? -11.066 -1.018 33.205 1.00 89.81 288 ARG A N 1
ATOM 2262 C CA . ARG A 1 288 ? -10.433 -1.170 34.521 1.00 89.81 288 ARG A CA 1
ATOM 2263 C C . ARG A 1 288 ? -10.768 -0.008 35.453 1.00 89.81 288 ARG A C 1
ATOM 2265 O O . ARG A 1 288 ? -11.017 -0.247 36.632 1.00 89.81 288 ARG A O 1
ATOM 2272 N N . LEU A 1 289 ? -10.768 1.227 34.951 1.00 92.38 289 LEU A N 1
ATOM 2273 C CA . LEU A 1 289 ? -11.141 2.405 35.736 1.00 92.38 289 LEU A CA 1
ATOM 2274 C C . LEU A 1 289 ? -12.593 2.320 36.208 1.00 92.38 289 LEU A C 1
ATOM 2276 O O . LEU A 1 289 ? -12.852 2.575 37.378 1.00 92.38 289 LEU A O 1
ATOM 2280 N N . TRP A 1 290 ? -13.509 1.887 35.341 1.00 88.69 290 TRP A N 1
ATOM 2281 C CA . TRP A 1 290 ? -14.919 1.687 35.685 1.00 88.69 290 TRP A CA 1
ATOM 2282 C C . TRP A 1 290 ? -15.117 0.666 36.811 1.00 88.69 290 TRP A C 1
ATOM 2284 O O . TRP A 1 290 ? -15.747 0.978 37.819 1.00 88.69 290 TRP A O 1
ATOM 2294 N N . VAL A 1 291 ? -14.518 -0.524 36.694 1.00 87.94 291 VAL A N 1
ATOM 2295 C CA . VAL A 1 291 ? -14.608 -1.562 37.741 1.00 87.94 291 VAL A CA 1
ATOM 2296 C C . VAL A 1 291 ? -13.950 -1.101 39.046 1.00 87.94 291 VAL A C 1
ATOM 2298 O O . VAL A 1 291 ? -14.470 -1.354 40.129 1.00 87.94 291 VAL A O 1
ATOM 2301 N N . SER A 1 292 ? -12.823 -0.387 38.962 1.00 90.00 292 SER A N 1
ATOM 2302 C CA . SER A 1 292 ? -12.130 0.122 40.156 1.00 90.00 292 SER A CA 1
ATOM 2303 C C . SER A 1 292 ? -12.930 1.228 40.855 1.00 90.00 292 SER A C 1
ATOM 2305 O O . SER A 1 292 ? -12.932 1.303 42.083 1.00 90.00 292 SER A O 1
ATOM 2307 N N . ALA A 1 293 ? -13.634 2.069 40.091 1.00 88.56 293 ALA A N 1
ATOM 2308 C CA . ALA A 1 293 ? -14.479 3.130 40.628 1.00 88.56 293 ALA A CA 1
ATOM 2309 C C . ALA A 1 293 ? -15.695 2.578 41.389 1.00 88.56 293 ALA A C 1
ATOM 2311 O O . ALA A 1 293 ? -16.065 3.155 42.412 1.00 88.56 293 ALA A O 1
ATOM 2312 N N . ALA A 1 294 ? -16.263 1.448 40.952 1.00 86.69 294 ALA A N 1
ATOM 2313 C CA . ALA A 1 294 ? -17.403 0.815 41.620 1.00 86.69 294 ALA A CA 1
ATOM 2314 C C . ALA A 1 294 ? -17.104 0.472 43.093 1.00 86.69 294 ALA A C 1
ATOM 2316 O O . ALA A 1 294 ? -17.906 0.762 43.972 1.00 86.69 294 ALA A O 1
ATOM 2317 N N . ILE A 1 295 ? -15.903 -0.040 43.396 1.00 85.88 295 ILE A N 1
ATOM 2318 C CA . ILE A 1 295 ? -15.510 -0.385 44.777 1.00 85.88 295 ILE A CA 1
ATOM 2319 C C . ILE A 1 295 ? -15.481 0.859 45.675 1.00 85.88 295 ILE A C 1
ATOM 2321 O O . ILE A 1 295 ? -15.913 0.820 46.824 1.00 85.88 295 ILE A O 1
ATOM 2325 N N . SER A 1 296 ? -14.993 1.987 45.156 1.00 84.88 296 SER A N 1
ATOM 2326 C CA . SER A 1 296 ? -14.906 3.231 45.932 1.00 84.88 296 SER A CA 1
ATOM 2327 C C . SER A 1 296 ? -16.265 3.875 46.237 1.00 84.88 296 SER A C 1
ATOM 2329 O O . SER A 1 296 ? -16.342 4.736 47.111 1.00 84.88 296 SER A O 1
ATOM 2331 N N . ARG A 1 297 ? -17.328 3.470 45.528 1.00 85.19 297 ARG A N 1
ATOM 2332 C CA . ARG A 1 297 ? -18.683 4.031 45.642 1.00 85.19 297 ARG A CA 1
ATOM 2333 C C . ARG A 1 297 ? -19.637 3.213 46.510 1.00 85.19 297 ARG A C 1
ATOM 2335 O O . ARG A 1 297 ? -20.729 3.689 46.783 1.00 85.19 297 ARG A O 1
ATOM 2342 N N . ILE A 1 298 ? -19.204 2.065 47.037 1.00 85.31 298 ILE A N 1
ATOM 2343 C CA . ILE A 1 298 ? -20.029 1.165 47.866 1.00 85.31 298 ILE A CA 1
ATOM 2344 C C . ILE A 1 298 ? -20.752 1.903 49.008 1.00 85.31 298 ILE A C 1
ATOM 2346 O O . ILE A 1 298 ? -21.923 1.653 49.261 1.00 85.31 298 ILE A O 1
ATOM 2350 N N . TRP A 1 299 ? -20.088 2.856 49.674 1.00 83.62 299 TRP A N 1
ATOM 2351 C CA . TRP A 1 299 ? -20.689 3.630 50.772 1.00 83.62 299 TRP A CA 1
ATOM 2352 C C . TRP A 1 299 ? -21.898 4.481 50.349 1.00 83.62 299 TRP A C 1
ATOM 2354 O O . TRP A 1 299 ? -22.711 4.837 51.199 1.00 83.62 299 TRP A O 1
ATOM 2364 N N . LEU A 1 300 ? -21.987 4.831 49.063 1.00 84.31 300 LEU A N 1
ATOM 2365 C CA . LEU A 1 300 ? -23.063 5.625 48.480 1.00 84.31 300 LEU A CA 1
ATOM 2366 C C . LEU A 1 300 ? -24.136 4.744 47.834 1.00 84.31 300 LEU A C 1
ATOM 2368 O O . LEU A 1 300 ? -25.320 5.015 48.011 1.00 84.31 300 LEU A O 1
ATOM 2372 N N . ASP A 1 301 ? -23.718 3.700 47.119 1.00 83.88 301 ASP A N 1
ATOM 2373 C CA . ASP A 1 301 ? -24.617 2.859 46.324 1.00 83.88 301 ASP A CA 1
ATOM 2374 C C . ASP A 1 301 ? -25.407 1.857 47.197 1.00 83.88 301 ASP A C 1
ATOM 2376 O O . ASP A 1 301 ? -26.578 1.594 46.927 1.00 83.88 301 ASP A O 1
ATOM 2380 N N . ASP A 1 302 ? -24.821 1.342 48.288 1.00 82.69 302 ASP A N 1
ATOM 2381 C CA . ASP A 1 302 ? -25.431 0.308 49.149 1.00 82.69 302 ASP A CA 1
ATOM 2382 C C . ASP A 1 302 ? -26.196 0.875 50.372 1.00 82.69 302 ASP A C 1
ATOM 2384 O O . ASP A 1 302 ? -26.229 0.271 51.450 1.00 82.69 302 ASP A O 1
ATOM 2388 N N . MET A 1 303 ? -26.844 2.038 50.237 1.00 86.19 303 MET A N 1
ATOM 2389 C CA . MET A 1 303 ? -27.655 2.625 51.317 1.00 86.19 303 MET A CA 1
ATOM 2390 C C . MET A 1 303 ? -29.050 1.964 51.427 1.00 86.19 303 MET A C 1
ATOM 2392 O O . MET A 1 303 ? -29.788 1.932 50.441 1.00 86.19 303 MET A O 1
ATOM 2396 N N . PRO A 1 304 ? -29.475 1.473 52.613 1.00 82.06 304 PRO A N 1
ATOM 2397 C CA . PRO A 1 304 ? -30.750 0.763 52.758 1.00 82.06 304 PRO A CA 1
ATOM 2398 C C . PRO A 1 304 ? -31.993 1.663 52.711 1.00 82.06 304 PRO A C 1
ATOM 2400 O O . PRO A 1 304 ? -33.014 1.246 52.167 1.00 82.06 304 PRO A O 1
ATOM 2403 N N . THR A 1 305 ? -31.921 2.874 53.269 1.00 85.44 305 THR A N 1
ATOM 2404 C CA . THR A 1 305 ? -33.006 3.867 53.228 1.00 85.44 305 THR A CA 1
ATOM 2405 C C . THR A 1 305 ? -32.411 5.234 52.950 1.00 85.44 305 THR A C 1
ATOM 2407 O O . THR A 1 305 ? -31.439 5.626 53.591 1.00 85.44 305 THR A O 1
ATOM 2410 N N . VAL A 1 306 ? -32.996 5.964 52.004 1.00 90.06 306 VAL A N 1
ATOM 2411 C CA . VAL A 1 306 ? -32.382 7.178 51.448 1.00 90.06 306 VAL A CA 1
ATOM 2412 C C . VAL A 1 306 ? -33.238 8.435 51.668 1.00 90.06 306 VAL A C 1
ATOM 2414 O O . VAL A 1 306 ? -32.810 9.556 51.406 1.00 90.06 306 VAL A O 1
ATOM 2417 N N . ASP A 1 307 ? -34.447 8.270 52.206 1.00 88.94 307 ASP A N 1
ATOM 2418 C CA . ASP A 1 307 ? -35.449 9.335 52.288 1.00 88.94 307 ASP A CA 1
ATOM 2419 C C . ASP A 1 307 ? -34.991 10.536 53.117 1.00 88.94 307 ASP A C 1
ATOM 2421 O O . ASP A 1 307 ? -35.067 11.657 52.632 1.00 88.94 307 ASP A O 1
ATOM 2425 N N . LYS A 1 308 ? -34.420 10.311 54.309 1.00 88.75 308 LYS A N 1
ATOM 2426 C CA . LYS A 1 308 ? -33.941 11.392 55.194 1.00 88.75 308 LYS A CA 1
ATOM 2427 C C . LYS A 1 308 ? -32.850 12.245 54.535 1.00 88.75 308 LYS A C 1
ATOM 2429 O O . LYS A 1 308 ? -32.888 13.468 54.617 1.00 88.75 308 LYS A O 1
ATOM 2434 N N . LEU A 1 309 ? -31.905 11.606 53.839 1.00 90.81 309 LEU A N 1
ATOM 2435 C CA . LEU A 1 309 ? -30.853 12.303 53.088 1.00 90.81 309 LEU A CA 1
ATOM 2436 C C . LEU A 1 309 ? -31.428 13.097 51.910 1.00 90.81 309 LEU A C 1
ATOM 2438 O O . LEU A 1 309 ? -30.903 14.153 51.555 1.00 90.81 309 LEU A O 1
ATOM 2442 N N . MET A 1 310 ? -32.492 12.585 51.291 1.00 91.38 310 MET A N 1
ATOM 2443 C CA . MET A 1 310 ? -33.120 13.241 50.153 1.00 91.38 310 MET A CA 1
ATOM 2444 C C . MET A 1 310 ? -33.946 14.443 50.602 1.00 91.38 310 MET A C 1
ATOM 2446 O O . MET A 1 310 ? -33.834 15.490 49.976 1.00 91.38 310 MET A O 1
ATOM 2450 N N . THR A 1 311 ? -34.645 14.336 51.736 1.00 91.94 311 THR A N 1
ATOM 2451 C CA . THR A 1 311 ? -35.321 15.461 52.395 1.00 91.94 311 THR A CA 1
ATOM 2452 C C . THR A 1 311 ? -34.331 16.560 52.770 1.00 91.94 311 THR A C 1
ATOM 2454 O O . THR A 1 311 ? -34.569 17.701 52.417 1.00 91.94 311 THR A O 1
ATOM 2457 N N . MET A 1 312 ? -33.159 16.240 53.337 1.00 91.06 312 MET A N 1
ATOM 2458 C CA . MET A 1 312 ? -32.119 17.256 53.597 1.00 91.06 312 MET A CA 1
ATOM 2459 C C . MET A 1 312 ? -31.684 18.000 52.322 1.00 91.06 312 MET A C 1
ATOM 2461 O O . MET A 1 312 ? -31.454 19.207 52.341 1.00 91.06 312 MET A O 1
ATOM 2465 N N . CYS A 1 313 ? -31.570 17.296 51.190 1.00 93.44 313 CYS A N 1
ATOM 2466 C CA . CYS A 1 313 ? -31.257 17.934 49.909 1.00 93.44 313 CYS A CA 1
ATOM 2467 C C . CYS A 1 313 ? -32.425 18.782 49.373 1.00 93.44 313 CYS A C 1
ATOM 2469 O O . CYS A 1 313 ? -32.190 19.820 48.753 1.00 93.44 313 CYS A O 1
ATOM 2471 N N . GLU A 1 314 ? -33.664 18.341 49.586 1.00 94.38 314 GLU A N 1
ATOM 2472 C CA . GLU A 1 314 ? -34.880 19.077 49.230 1.00 94.38 314 GLU A CA 1
ATOM 2473 C C . GLU A 1 314 ? -35.044 20.332 50.093 1.00 94.38 314 GLU A C 1
ATOM 2475 O O . GLU A 1 314 ? -35.336 21.389 49.549 1.00 94.38 314 GLU A O 1
ATOM 2480 N N . ASP A 1 315 ? -34.752 20.269 51.390 1.00 94.94 315 ASP A N 1
ATOM 2481 C CA . ASP A 1 315 ? -34.798 21.408 52.309 1.00 94.94 315 ASP A CA 1
ATOM 2482 C C . ASP A 1 315 ? -33.807 22.502 51.892 1.00 94.94 315 ASP A C 1
ATOM 2484 O O . ASP A 1 315 ? -34.152 23.683 51.881 1.00 94.94 315 ASP A O 1
ATOM 2488 N N . ILE A 1 316 ? -32.601 22.122 51.450 1.00 94.31 316 ILE A N 1
ATOM 2489 C CA . ILE A 1 316 ? -31.628 23.056 50.857 1.00 94.31 316 ILE A CA 1
ATOM 2490 C C . ILE A 1 316 ? -32.203 23.697 49.585 1.00 94.31 316 ILE A C 1
ATOM 2492 O O . ILE A 1 316 ? -32.071 24.904 49.372 1.00 94.31 316 ILE A O 1
ATOM 2496 N N . PHE A 1 317 ? -32.852 22.905 48.726 1.00 94.94 317 PHE A N 1
ATOM 2497 C CA . PHE A 1 317 ? -33.470 23.411 47.499 1.00 94.94 317 PHE A CA 1
ATOM 2498 C C . PHE A 1 317 ? -34.631 24.376 47.794 1.00 94.94 317 PHE A C 1
ATOM 2500 O O . PHE A 1 317 ? -34.763 25.408 47.135 1.00 94.94 317 PHE A O 1
ATOM 2507 N N . ILE A 1 318 ? -35.433 24.073 48.813 1.00 95.31 318 ILE A N 1
ATOM 2508 C CA . ILE A 1 318 ? -36.548 24.895 49.282 1.00 95.31 318 ILE A CA 1
ATOM 2509 C C . ILE A 1 318 ? -36.030 26.202 49.898 1.00 95.31 318 ILE A C 1
ATOM 2511 O O . ILE A 1 318 ? -36.504 27.273 49.520 1.00 95.31 318 ILE A O 1
ATOM 2515 N N . ALA A 1 319 ? -35.025 26.153 50.780 1.00 94.94 319 ALA A N 1
ATOM 2516 C CA . ALA A 1 319 ? -34.401 27.344 51.368 1.00 94.94 319 ALA A CA 1
ATOM 2517 C C . ALA A 1 319 ? -33.865 28.294 50.284 1.00 94.94 319 ALA A C 1
ATOM 2519 O O . ALA A 1 319 ? -34.103 29.504 50.333 1.00 94.94 319 ALA A O 1
ATOM 2520 N N . ARG A 1 320 ? -33.253 27.730 49.233 1.00 94.69 320 ARG A N 1
ATOM 2521 C CA . ARG A 1 320 ? -32.817 28.485 48.053 1.00 94.69 320 ARG A CA 1
ATOM 2522 C C . ARG A 1 320 ? -33.985 29.114 47.290 1.00 94.69 320 ARG A C 1
ATOM 2524 O O . ARG A 1 320 ? -33.879 30.255 46.851 1.00 94.69 320 ARG A O 1
ATOM 2531 N N . GLN A 1 321 ? -35.105 28.406 47.131 1.00 96.00 321 GLN A N 1
ATOM 2532 C CA . GLN A 1 321 ? -36.299 28.936 46.459 1.00 96.00 321 GLN A CA 1
ATOM 2533 C C . GLN A 1 321 ? -36.925 30.113 47.224 1.00 96.00 321 GLN A C 1
ATOM 2535 O O . GLN A 1 321 ? -37.393 31.068 46.603 1.00 96.00 321 GLN A O 1
ATOM 2540 N N . TYR A 1 322 ? -36.907 30.064 48.557 1.00 95.56 322 TYR A N 1
ATOM 2541 C CA . TYR A 1 322 ? -37.349 31.159 49.426 1.00 95.56 322 TYR A CA 1
ATOM 2542 C C . TYR A 1 322 ? -36.299 32.267 49.610 1.00 95.56 322 TYR A C 1
ATOM 2544 O O . TYR A 1 322 ? -36.592 33.278 50.246 1.00 95.56 322 TYR A O 1
ATOM 2552 N N . ASN A 1 323 ? -35.114 32.115 49.007 1.00 93.94 323 ASN A N 1
ATOM 2553 C CA . ASN A 1 323 ? -33.991 33.048 49.088 1.00 93.94 323 ASN A CA 1
ATOM 2554 C C . ASN A 1 323 ? -33.491 33.285 50.532 1.00 93.94 323 ASN A C 1
ATOM 2556 O O . ASN A 1 323 ? -32.957 34.353 50.841 1.00 93.94 323 ASN A O 1
ATOM 2560 N N . ASP A 1 324 ? -33.664 32.295 51.417 1.00 95.44 324 ASP A N 1
ATOM 2561 C CA . ASP A 1 324 ? -33.147 32.304 52.790 1.00 95.44 324 ASP A CA 1
ATOM 2562 C C . ASP A 1 324 ? -31.738 31.693 52.822 1.00 95.44 324 ASP A C 1
ATOM 2564 O O . ASP A 1 324 ? -31.531 30.507 53.089 1.00 95.44 324 ASP A O 1
ATOM 2568 N N . LEU A 1 325 ? -30.755 32.532 52.494 1.00 93.81 325 LEU A N 1
ATOM 2569 C CA . LEU A 1 325 ? -29.359 32.125 52.317 1.00 93.81 325 LEU A CA 1
ATOM 2570 C C . LEU A 1 325 ? -28.688 31.673 53.624 1.00 93.81 325 LEU A C 1
ATOM 2572 O O . LEU A 1 325 ? -27.787 30.837 53.586 1.00 93.81 325 LEU A O 1
ATOM 2576 N N . LEU A 1 326 ? -29.114 32.209 54.776 1.00 94.81 326 LEU A N 1
ATOM 2577 C CA . LEU A 1 326 ? -28.563 31.811 56.077 1.00 94.81 326 LEU A CA 1
ATOM 2578 C C . LEU A 1 326 ? -29.008 30.394 56.444 1.00 94.81 326 LEU A C 1
ATOM 2580 O O . LEU A 1 326 ? -28.196 29.593 56.913 1.00 94.81 326 LEU A O 1
ATOM 2584 N N . LEU A 1 327 ? -30.283 30.074 56.206 1.00 94.56 327 LEU A N 1
ATOM 2585 C CA . LEU A 1 327 ? -30.802 28.725 56.405 1.00 94.56 327 LEU A CA 1
ATOM 2586 C C . LEU A 1 327 ? -30.182 27.735 55.411 1.00 94.56 327 LEU A C 1
ATOM 2588 O O . LEU A 1 327 ? -29.795 26.638 55.810 1.00 94.56 327 LEU A O 1
ATOM 2592 N N . GLU A 1 328 ? -30.033 28.132 54.143 1.00 95.94 328 GLU A N 1
ATOM 2593 C CA . GLU A 1 328 ? -29.359 27.322 53.121 1.00 95.94 328 GLU A CA 1
ATOM 2594 C C . GLU A 1 328 ? -27.927 26.958 53.544 1.00 95.94 328 GLU A C 1
ATOM 2596 O O . GLU A 1 328 ? -27.548 25.786 53.493 1.00 95.94 328 GLU A O 1
ATOM 2601 N N . GLU A 1 329 ? -27.139 27.937 54.002 1.00 95.94 329 GLU A N 1
ATOM 2602 C CA . GLU A 1 329 ? -25.768 27.712 54.473 1.00 95.94 329 GLU A CA 1
ATOM 2603 C C . GLU A 1 329 ? -25.731 26.771 55.686 1.00 95.94 329 GLU A C 1
ATOM 2605 O O . GLU A 1 329 ? -24.873 25.886 55.764 1.00 95.94 329 GLU A O 1
ATOM 2610 N N . HIS A 1 330 ? -26.670 26.924 56.624 1.00 96.69 330 HIS A N 1
ATOM 2611 C CA . HIS A 1 330 ? -26.758 26.059 57.798 1.00 96.69 330 HIS A CA 1
ATOM 2612 C C . HIS A 1 330 ? -27.054 24.599 57.418 1.00 96.69 330 HIS A C 1
ATOM 2614 O O . HIS A 1 330 ? -26.294 23.705 57.799 1.00 96.69 330 HIS A O 1
ATOM 2620 N N . LEU A 1 331 ? -28.093 24.371 56.607 1.00 94.62 331 LEU A N 1
ATOM 2621 C CA . LEU A 1 331 ? -28.488 23.043 56.120 1.00 94.62 331 LEU A CA 1
ATOM 2622 C C . LEU A 1 331 ? -27.384 22.393 55.272 1.00 94.62 331 LEU A C 1
ATOM 2624 O O . LEU A 1 331 ? -27.108 21.198 55.389 1.00 94.62 331 LEU A O 1
ATOM 2628 N N . TYR A 1 332 ? -26.699 23.181 54.440 1.00 94.56 332 TYR A N 1
ATOM 2629 C CA . TYR A 1 332 ? -25.574 22.699 53.643 1.00 94.56 332 TYR A CA 1
ATOM 2630 C C . TYR A 1 332 ? -24.392 22.254 54.516 1.00 94.56 332 TYR A C 1
ATOM 2632 O O . TYR A 1 332 ? -23.805 21.193 54.284 1.00 94.56 332 TYR A O 1
ATOM 2640 N N . ASN A 1 333 ? -24.044 23.040 55.538 1.00 95.31 333 ASN A N 1
ATOM 2641 C CA . ASN A 1 333 ? -22.974 22.693 56.470 1.00 95.31 333 ASN A CA 1
ATOM 2642 C C . ASN A 1 333 ? -23.297 21.418 57.257 1.00 95.31 333 ASN A C 1
ATOM 2644 O O . ASN A 1 333 ? -22.410 20.584 57.452 1.00 95.31 333 ASN A O 1
ATOM 2648 N N . GLU A 1 334 ? -24.554 21.241 57.663 1.00 92.75 334 GLU A N 1
ATOM 2649 C CA . GLU A 1 334 ? -25.027 20.017 58.308 1.00 92.75 334 GLU A CA 1
ATOM 2650 C C . GLU A 1 334 ? -24.877 18.797 57.382 1.00 92.75 334 GLU A C 1
ATOM 2652 O O . GLU A 1 334 ? -24.278 17.792 57.778 1.00 92.75 334 GLU A O 1
ATOM 2657 N N . LEU A 1 335 ? -25.301 18.909 56.116 1.00 92.38 335 LEU A N 1
ATOM 2658 C CA . LEU A 1 335 ? -25.159 17.844 55.117 1.00 92.38 335 LEU A CA 1
ATOM 2659 C C . LEU A 1 335 ? -23.689 17.459 54.881 1.00 92.38 335 LEU A C 1
ATOM 2661 O O . LEU A 1 335 ? -23.352 16.277 54.817 1.00 92.38 335 LEU A O 1
ATOM 2665 N N . ILE A 1 336 ? -22.788 18.436 54.766 1.00 93.38 336 ILE A N 1
ATOM 2666 C CA . ILE A 1 336 ? -21.354 18.171 54.569 1.00 93.38 336 ILE A CA 1
ATOM 2667 C C . ILE A 1 336 ? -20.726 17.509 55.797 1.00 93.38 336 ILE A C 1
ATOM 2669 O O . ILE A 1 336 ? -19.892 16.611 55.650 1.00 93.38 336 ILE A O 1
ATOM 2673 N N . GLN A 1 337 ? -21.098 17.934 57.007 1.00 92.56 337 GLN A N 1
ATOM 2674 C CA . GLN A 1 337 ? -20.625 17.291 58.234 1.00 92.56 337 GLN A CA 1
ATOM 2675 C C . GLN A 1 337 ? -21.098 15.842 58.316 1.00 92.56 337 GLN A C 1
ATOM 2677 O O . GLN A 1 337 ? -20.312 14.971 58.687 1.00 92.56 337 GLN A O 1
ATOM 2682 N N . LEU A 1 338 ? -22.341 15.580 57.911 1.00 90.94 338 LEU A N 1
ATOM 2683 C CA . LEU A 1 338 ? -22.871 14.229 57.812 1.00 90.94 338 LEU A CA 1
ATOM 2684 C C . LEU A 1 338 ? -22.082 13.390 56.797 1.00 90.94 338 LEU A C 1
ATOM 2686 O O . LEU A 1 338 ? -21.662 12.285 57.120 1.00 90.94 338 LEU A O 1
ATOM 2690 N N . LEU A 1 339 ? -21.795 13.934 55.610 1.00 88.75 339 LEU A N 1
ATOM 2691 C CA . LEU A 1 339 ? -21.021 13.246 54.567 1.00 88.75 339 LEU A CA 1
ATOM 2692 C C . LEU A 1 339 ? -19.563 12.955 54.950 1.00 88.75 339 LEU A C 1
ATOM 2694 O O . LEU A 1 339 ? -18.929 12.093 54.344 1.00 88.75 339 LEU A O 1
ATOM 2698 N N . ARG A 1 340 ? -19.018 13.665 55.942 1.00 90.88 340 ARG A N 1
ATOM 2699 C CA . ARG A 1 340 ? -17.653 13.449 56.439 1.00 90.88 340 ARG A CA 1
ATOM 2700 C C . ARG A 1 340 ? -17.550 12.251 57.390 1.00 90.88 340 ARG A C 1
ATOM 2702 O O . ARG A 1 340 ? -16.455 11.713 57.541 1.00 90.88 340 ARG A O 1
ATOM 2709 N N . ASP A 1 341 ? -18.650 11.845 58.024 1.00 90.88 341 ASP A N 1
ATOM 2710 C CA . ASP A 1 341 ? -18.674 10.779 59.029 1.00 90.88 341 ASP A CA 1
ATOM 2711 C C . ASP A 1 341 ? -19.511 9.574 58.551 1.00 90.88 341 ASP A C 1
ATOM 2713 O O . ASP A 1 341 ? -20.744 9.595 58.637 1.00 90.88 341 ASP A O 1
ATOM 2717 N N . PRO A 1 342 ? -18.871 8.486 58.076 1.00 84.81 342 PRO A N 1
ATOM 2718 C CA . PRO A 1 342 ? -19.587 7.331 57.538 1.00 84.81 342 PRO A CA 1
ATOM 2719 C C . PRO A 1 342 ? -20.443 6.609 58.588 1.00 84.81 342 PRO A C 1
ATOM 2721 O O . PRO A 1 342 ? -21.428 5.968 58.229 1.00 84.81 342 PRO A O 1
ATOM 2724 N N . ILE A 1 343 ? -20.116 6.720 59.880 1.00 87.62 343 ILE A N 1
ATOM 2725 C CA . ILE A 1 343 ? -20.874 6.061 60.953 1.00 87.62 343 ILE A CA 1
ATOM 2726 C C . ILE A 1 343 ? -22.240 6.735 61.105 1.00 87.62 343 ILE A C 1
ATOM 2728 O O . ILE A 1 343 ? -23.267 6.057 61.152 1.00 87.62 343 ILE A O 1
ATOM 2732 N N . ARG A 1 344 ? -22.267 8.073 61.082 1.00 87.19 344 ARG A N 1
ATOM 2733 C CA . ARG A 1 344 ? -23.516 8.846 61.140 1.00 87.19 344 ARG A CA 1
ATOM 2734 C C . ARG A 1 344 ? -24.412 8.588 59.933 1.00 87.19 344 ARG A C 1
ATOM 2736 O O . ARG A 1 344 ? -25.626 8.492 60.091 1.00 87.19 344 ARG A O 1
ATOM 2743 N N . ILE A 1 345 ? -23.829 8.435 58.742 1.00 87.12 345 ILE A N 1
ATOM 2744 C CA . ILE A 1 345 ? -24.580 8.082 57.528 1.00 87.12 345 ILE A CA 1
ATOM 2745 C C . ILE A 1 345 ? -25.272 6.727 57.703 1.00 87.12 345 ILE A C 1
ATOM 2747 O O . ILE A 1 345 ? -26.456 6.595 57.395 1.00 87.12 345 ILE A O 1
ATOM 2751 N N . ILE A 1 346 ? -24.567 5.724 58.233 1.00 87.06 346 ILE A N 1
ATOM 2752 C CA . ILE A 1 346 ? -25.143 4.398 58.488 1.00 87.06 346 ILE A CA 1
ATOM 2753 C C . ILE A 1 346 ? -26.299 4.496 59.488 1.00 87.06 346 ILE A C 1
ATOM 2755 O O . ILE A 1 346 ? -27.347 3.893 59.273 1.00 87.06 346 ILE A O 1
ATOM 2759 N N . ASP A 1 347 ? -26.144 5.273 60.559 1.00 86.69 347 ASP A N 1
ATOM 2760 C CA . ASP A 1 347 ? -27.189 5.418 61.573 1.00 86.69 347 ASP A CA 1
ATOM 2761 C C . ASP A 1 347 ? -28.463 6.082 61.034 1.00 86.69 347 ASP A C 1
ATOM 2763 O O . ASP A 1 347 ? -29.563 5.638 61.362 1.00 86.69 347 ASP A O 1
ATOM 2767 N N . ILE A 1 348 ? -28.334 7.089 60.164 1.00 85.56 348 ILE A N 1
ATOM 2768 C CA . ILE A 1 348 ? -29.480 7.782 59.551 1.00 85.56 348 ILE A CA 1
ATOM 2769 C C . ILE A 1 348 ? -30.166 6.931 58.475 1.00 85.56 348 ILE A C 1
ATOM 2771 O O . ILE A 1 348 ? -31.381 7.031 58.298 1.00 85.56 348 ILE A O 1
ATOM 2775 N N . THR A 1 349 ? -29.407 6.098 57.760 1.00 86.50 349 THR A N 1
ATOM 2776 C CA . THR A 1 349 ? -29.918 5.280 56.645 1.00 86.50 349 THR A CA 1
ATOM 2777 C C . THR A 1 349 ? -30.492 3.930 57.088 1.00 86.50 349 THR A C 1
ATOM 2779 O O . THR A 1 349 ? -31.135 3.246 56.282 1.00 86.50 349 THR A O 1
ATOM 2782 N N . LYS A 1 350 ? -30.320 3.537 58.362 1.00 83.06 350 LYS A N 1
ATOM 2783 C CA . LYS A 1 350 ? -30.930 2.328 58.943 1.00 83.06 350 LYS A CA 1
ATOM 2784 C C . LYS A 1 350 ? -32.442 2.304 58.710 1.00 83.06 350 LYS A C 1
ATOM 2786 O O . LYS A 1 350 ? -33.138 3.293 58.921 1.00 83.06 350 LYS A O 1
ATOM 2791 N N . LYS A 1 351 ? -32.946 1.138 58.303 1.00 71.19 351 LYS A N 1
ATOM 2792 C CA . LYS A 1 351 ? -34.380 0.902 58.131 1.00 71.19 351 LYS A CA 1
ATOM 2793 C C . LYS A 1 351 ? -35.049 0.900 59.508 1.00 71.19 351 LYS A C 1
ATOM 2795 O O . LYS A 1 351 ? -34.653 0.112 60.365 1.00 71.19 351 LYS A O 1
ATOM 2800 N N . GLU A 1 352 ? -36.022 1.782 59.724 1.00 64.25 352 GLU A N 1
ATOM 2801 C CA . GLU A 1 352 ? -36.892 1.718 60.904 1.00 64.25 352 GLU A CA 1
ATOM 2802 C C . GLU A 1 352 ? -37.709 0.417 60.807 1.00 64.25 352 GLU A C 1
ATOM 2804 O O . GLU A 1 352 ? -38.316 0.139 59.770 1.00 64.25 352 GLU A O 1
ATOM 2809 N N . SER A 1 353 ? -37.584 -0.442 61.825 1.00 46.59 353 SER A N 1
ATOM 2810 C CA . SER A 1 353 ? -38.120 -1.812 61.850 1.00 46.59 353 SER A CA 1
ATOM 2811 C C . SER A 1 353 ? -39.623 -1.867 62.048 1.00 46.59 353 SER A C 1
ATOM 2813 O O . SER A 1 353 ? -40.074 -1.178 62.993 1.00 46.59 353 SER A O 1
#

pLDDT: mean 82.22, std 10.45, range [46.59, 96.69]